Protein AF-A0A7Z0WCX4-F1 (afdb_monomer)

Radius of gyration: 18.06 Å; Cα contacts (8 Å, |Δi|>4): 258; chains: 1; bounding box: 46×40×46 Å

Organism: NCBI:txid485602

pLDDT: mean 86.37, std 13.06, range [33.94, 98.38]

Mean predicted aligned error: 6.65 Å

Structure (mmCIF, N/CA/C/O backbone):
data_AF-A0A7Z0WCX4-F1
#
_entry.id   AF-A0A7Z0WCX4-F1
#
loop_
_atom_site.group_PDB
_atom_site.id
_atom_site.type_symbol
_atom_site.label_atom_id
_atom_site.label_alt_id
_atom_site.label_comp_id
_atom_site.label_asym_id
_atom_site.label_entity_id
_atom_site.label_seq_id
_atom_site.pdbx_PDB_ins_code
_atom_site.Cartn_x
_atom_site.Cartn_y
_atom_site.Cartn_z
_atom_site.occupancy
_atom_site.B_iso_or_equiv
_atom_site.auth_seq_id
_atom_site.auth_comp_id
_atom_site.auth_asym_id
_atom_site.auth_atom_id
_atom_site.pdbx_PDB_model_num
ATOM 1 N N . MET A 1 1 ? 25.309 12.600 -22.452 1.00 33.94 1 MET A N 1
ATOM 2 C CA . MET A 1 1 ? 24.419 13.605 -21.832 1.00 33.94 1 MET A CA 1
ATOM 3 C C . MET A 1 1 ? 23.096 13.589 -22.586 1.00 33.94 1 MET A C 1
ATOM 5 O O . MET A 1 1 ? 22.984 14.248 -23.608 1.00 33.94 1 MET A O 1
ATOM 9 N N . LEU A 1 2 ? 22.127 12.779 -22.152 1.00 35.56 2 LEU A N 1
ATOM 10 C CA . LEU A 1 2 ? 20.759 12.843 -22.677 1.00 35.56 2 LEU A CA 1
ATOM 11 C C . LEU A 1 2 ? 19.997 13.867 -21.830 1.00 35.56 2 LEU A C 1
ATOM 13 O O . LEU A 1 2 ? 19.397 13.521 -20.819 1.00 35.56 2 LEU A O 1
ATOM 17 N N . SER A 1 3 ? 20.119 15.141 -22.200 1.00 43.34 3 SER A N 1
ATOM 18 C CA . SER A 1 3 ? 19.284 16.222 -21.675 1.00 43.34 3 SER A CA 1
ATOM 19 C C . SER A 1 3 ? 18.258 16.582 -22.743 1.00 43.34 3 SER A C 1
ATOM 21 O O . SER A 1 3 ? 18.499 17.424 -23.603 1.00 43.34 3 SER A O 1
ATOM 23 N N . SER A 1 4 ? 17.125 15.895 -22.711 1.00 44.53 4 SER A N 1
ATOM 24 C CA . SER A 1 4 ? 15.886 16.364 -23.321 1.00 44.53 4 SER A CA 1
ATOM 25 C C . SER A 1 4 ? 14.793 16.076 -22.306 1.00 44.53 4 SER A C 1
ATOM 27 O O . SER A 1 4 ? 14.533 14.914 -21.993 1.00 44.53 4 SER A O 1
ATOM 29 N N . SER A 1 5 ? 14.211 17.126 -21.730 1.00 48.69 5 SER A N 1
ATOM 30 C CA . SER A 1 5 ? 13.053 17.005 -20.849 1.00 48.69 5 SER A CA 1
ATOM 31 C C . SER A 1 5 ? 11.959 16.241 -21.588 1.00 48.69 5 SER A C 1
ATOM 33 O O . SER A 1 5 ? 11.504 16.685 -22.642 1.00 48.69 5 SER A O 1
ATOM 35 N N . LEU A 1 6 ? 11.582 15.078 -21.063 1.00 51.03 6 LEU A N 1
ATOM 36 C CA . LEU A 1 6 ? 10.541 14.250 -21.657 1.00 51.03 6 LEU A CA 1
ATOM 37 C C . LEU A 1 6 ? 9.178 14.953 -21.541 1.00 51.03 6 LEU A C 1
ATOM 39 O O . LEU A 1 6 ? 8.953 15.587 -20.509 1.00 51.03 6 LEU A O 1
ATOM 43 N N . PRO A 1 7 ? 8.281 14.841 -22.535 1.00 56.25 7 PRO A N 1
ATOM 44 C CA . PRO A 1 7 ? 6.889 15.274 -22.400 1.00 56.25 7 PRO A CA 1
ATOM 45 C C . PRO A 1 7 ? 6.222 14.702 -21.137 1.00 56.25 7 PRO A C 1
ATOM 47 O O . PRO A 1 7 ? 6.647 13.656 -20.629 1.00 56.25 7 PRO A O 1
ATOM 50 N N . ASP A 1 8 ? 5.176 15.363 -20.638 1.00 59.34 8 ASP A N 1
ATOM 51 C CA . ASP A 1 8 ? 4.336 14.784 -19.585 1.00 59.34 8 ASP A CA 1
ATOM 52 C C . ASP A 1 8 ? 3.775 13.438 -20.086 1.00 59.34 8 ASP A C 1
ATOM 54 O O . ASP A 1 8 ? 3.347 13.328 -21.234 1.00 59.34 8 ASP A O 1
ATOM 58 N N . ASP A 1 9 ? 3.883 12.401 -19.254 1.00 66.19 9 ASP A N 1
ATOM 59 C CA . ASP A 1 9 ? 3.521 11.007 -19.558 1.00 66.19 9 ASP A CA 1
ATOM 60 C C . ASP A 1 9 ? 4.352 10.329 -20.667 1.00 66.19 9 ASP A C 1
ATOM 62 O O . ASP A 1 9 ? 3.837 9.791 -21.647 1.00 66.19 9 ASP A O 1
ATOM 66 N N . THR A 1 10 ? 5.678 10.302 -20.487 1.00 68.56 10 THR A N 1
ATOM 67 C CA . THR A 1 10 ? 6.614 9.608 -21.391 1.00 68.56 10 THR A CA 1
ATOM 68 C C . THR A 1 10 ? 7.245 8.375 -20.750 1.00 68.56 10 THR A C 1
ATOM 70 O O . THR A 1 10 ? 7.627 8.377 -19.579 1.00 68.56 10 THR A O 1
ATOM 73 N N . TRP A 1 11 ? 7.451 7.348 -21.570 1.00 79.81 11 TRP A N 1
ATOM 74 C CA . TRP A 1 11 ? 8.249 6.160 -21.275 1.00 79.81 11 TRP A CA 1
ATOM 75 C C . TRP A 1 11 ? 9.471 6.045 -22.198 1.00 79.81 11 TRP A C 1
ATOM 77 O O . TRP A 1 11 ? 9.363 6.166 -23.418 1.00 79.81 11 TRP A O 1
ATOM 87 N N . ILE A 1 12 ? 10.645 5.783 -21.623 1.00 86.25 12 ILE A N 1
ATOM 88 C CA . ILE A 1 12 ? 11.841 5.344 -22.360 1.00 86.25 12 ILE A CA 1
ATOM 89 C C . ILE A 1 12 ? 12.103 3.904 -21.953 1.00 86.25 12 ILE A C 1
ATOM 91 O O . ILE A 1 12 ? 12.094 3.614 -20.763 1.00 86.25 12 ILE A O 1
ATOM 95 N N . TRP A 1 13 ? 12.391 3.014 -22.899 1.00 92.19 13 TRP A N 1
ATOM 96 C CA . TRP A 1 13 ? 12.773 1.641 -22.581 1.00 92.19 13 TRP A CA 1
ATOM 97 C C . TRP A 1 13 ? 13.879 1.131 -23.505 1.00 92.19 13 TRP A C 1
ATOM 99 O O . TRP A 1 13 ? 14.001 1.552 -24.654 1.00 92.19 13 TRP A O 1
ATOM 109 N N . GLN A 1 14 ? 14.692 0.225 -22.977 1.00 92.31 14 GLN A N 1
ATOM 110 C CA . GLN A 1 14 ? 15.755 -0.480 -23.676 1.00 92.31 14 GLN A CA 1
ATOM 111 C C . GLN A 1 14 ? 15.796 -1.913 -23.144 1.00 92.31 14 GLN A C 1
ATOM 113 O O . GLN A 1 14 ? 15.709 -2.121 -21.941 1.00 92.31 14 GLN A O 1
ATOM 118 N N . THR A 1 15 ? 15.942 -2.908 -24.016 1.00 89.06 15 THR A N 1
ATOM 119 C CA . THR A 1 15 ? 16.062 -4.322 -23.605 1.00 89.06 15 THR A CA 1
ATOM 120 C C . THR A 1 15 ? 17.487 -4.843 -23.669 1.00 89.06 15 THR A C 1
ATOM 122 O O . THR A 1 15 ? 17.830 -5.750 -22.924 1.00 89.06 15 THR A O 1
ATOM 125 N N . ARG A 1 16 ? 18.332 -4.287 -24.545 1.00 88.62 16 ARG A N 1
ATOM 126 C CA . ARG A 1 16 ? 19.753 -4.635 -24.672 1.00 88.62 16 ARG A CA 1
ATOM 127 C C . ARG A 1 16 ? 20.592 -3.408 -25.050 1.00 88.62 16 ARG A C 1
ATOM 129 O O . ARG A 1 16 ? 20.060 -2.510 -25.698 1.00 88.62 16 ARG A O 1
ATOM 136 N N . PRO A 1 17 ? 21.891 -3.379 -24.697 1.00 89.62 17 PRO A N 1
ATOM 137 C CA . PRO A 1 17 ? 22.581 -4.356 -23.845 1.00 89.62 17 PRO A CA 1
ATOM 138 C C . PRO A 1 17 ? 22.215 -4.222 -22.361 1.00 89.62 17 PRO A C 1
ATOM 140 O O . PRO A 1 17 ? 22.326 -5.199 -21.637 1.00 89.62 17 PRO A O 1
ATOM 143 N N . ASN A 1 18 ? 21.720 -3.055 -21.934 1.00 88.81 18 ASN A N 1
ATOM 144 C CA . ASN A 1 18 ? 21.335 -2.789 -20.548 1.00 88.81 18 ASN A CA 1
ATOM 145 C C . ASN A 1 18 ? 19.808 -2.663 -20.471 1.00 88.81 18 ASN A C 1
ATOM 147 O O . ASN A 1 18 ? 19.286 -1.637 -20.929 1.00 88.81 18 ASN A O 1
ATOM 151 N N . PRO A 1 19 ? 19.087 -3.677 -19.960 1.00 92.50 19 PRO A N 1
ATOM 152 C CA . PRO A 1 19 ? 17.650 -3.584 -19.778 1.00 92.50 19 PRO A CA 1
ATOM 153 C C . PRO A 1 19 ? 17.307 -2.421 -18.846 1.00 92.50 19 PRO A C 1
ATOM 155 O O . PRO A 1 19 ? 17.866 -2.299 -17.755 1.00 92.50 19 PRO A O 1
ATOM 158 N N . TYR A 1 20 ? 16.415 -1.546 -19.285 1.00 92.88 20 TYR A N 1
ATOM 159 C CA . TYR A 1 20 ? 16.114 -0.304 -18.595 1.00 92.88 20 TYR A CA 1
ATOM 160 C C . TYR A 1 20 ? 14.747 0.228 -19.006 1.00 92.88 20 TYR A C 1
ATOM 162 O O . TYR A 1 20 ? 14.377 0.159 -20.178 1.00 92.88 20 TYR A O 1
ATOM 170 N N . VAL A 1 21 ? 14.022 0.816 -18.060 1.00 92.81 21 VAL A N 1
ATOM 171 C CA . VAL A 1 21 ? 12.818 1.594 -18.343 1.00 92.81 21 VAL A CA 1
ATOM 172 C C . VAL A 1 21 ? 12.760 2.816 -17.436 1.00 92.81 21 VAL A C 1
ATOM 174 O O . VAL A 1 21 ? 13.035 2.732 -16.244 1.00 92.81 21 VAL A O 1
ATOM 177 N N . ALA A 1 22 ? 12.394 3.961 -17.999 1.00 92.44 22 ALA A N 1
ATOM 178 C CA . ALA A 1 22 ? 12.034 5.152 -17.250 1.00 92.44 22 ALA A CA 1
ATOM 179 C C . ALA A 1 22 ? 10.591 5.522 -17.571 1.00 92.44 22 ALA A C 1
ATOM 181 O O . ALA A 1 22 ? 10.207 5.537 -18.741 1.00 92.44 22 ALA A O 1
ATOM 182 N N . VAL A 1 23 ? 9.814 5.824 -16.537 1.00 90.19 23 VAL A N 1
ATOM 183 C CA . VAL A 1 23 ? 8.436 6.298 -16.652 1.00 90.19 23 VAL A CA 1
ATOM 184 C C . VAL A 1 23 ? 8.317 7.642 -15.959 1.00 90.19 23 VAL A C 1
ATOM 186 O O . VAL A 1 23 ? 8.729 7.805 -14.808 1.00 90.19 23 VAL A O 1
ATOM 189 N N . ARG A 1 24 ? 7.733 8.605 -16.665 1.00 90.19 24 ARG A N 1
ATOM 190 C CA . ARG A 1 24 ? 7.412 9.917 -16.124 1.00 90.19 24 ARG A CA 1
ATOM 191 C C . ARG A 1 24 ? 5.904 10.080 -16.053 1.00 90.19 24 ARG A C 1
ATOM 193 O O . ARG A 1 24 ? 5.223 9.776 -17.022 1.00 90.19 24 ARG A O 1
ATOM 200 N N . ARG A 1 25 ? 5.418 10.612 -14.937 1.00 86.62 25 ARG A N 1
ATOM 201 C CA . ARG A 1 25 ? 4.064 11.143 -14.791 1.00 86.62 25 ARG A CA 1
ATOM 202 C C . ARG A 1 25 ? 4.145 12.460 -14.045 1.00 86.62 25 ARG A C 1
ATOM 204 O O . ARG A 1 25 ? 4.580 12.474 -12.896 1.00 86.62 25 ARG A O 1
ATOM 211 N N . GLU A 1 26 ? 3.733 13.549 -14.684 1.00 86.38 26 GLU A N 1
ATOM 212 C CA . GLU A 1 26 ? 3.858 14.901 -14.123 1.00 86.38 26 GLU A CA 1
ATOM 213 C C . GLU A 1 26 ? 5.297 15.159 -13.594 1.00 86.38 26 GLU A C 1
ATOM 215 O O . GLU A 1 26 ? 6.275 15.091 -14.350 1.00 86.38 26 GLU A O 1
ATOM 220 N N . GLY A 1 27 ? 5.443 15.429 -12.289 1.00 85.81 27 GLY A N 1
ATOM 221 C CA . GLY A 1 27 ? 6.726 15.612 -11.599 1.00 85.81 27 GLY A CA 1
ATOM 222 C C . GLY A 1 27 ? 7.387 14.326 -11.081 1.00 85.81 27 GLY A C 1
ATOM 223 O O . GLY A 1 27 ? 8.485 14.391 -10.533 1.00 85.81 27 GLY A O 1
ATOM 224 N N . ILE A 1 28 ? 6.749 13.165 -11.232 1.00 89.50 28 ILE A N 1
ATOM 225 C CA . ILE A 1 28 ? 7.276 11.865 -10.804 1.00 89.50 28 ILE A CA 1
ATOM 226 C C . ILE A 1 28 ? 8.067 11.257 -11.958 1.00 89.50 28 ILE A C 1
ATOM 228 O O . ILE A 1 28 ? 7.541 11.099 -13.059 1.00 89.50 28 ILE A O 1
ATOM 232 N N . ASN A 1 29 ? 9.315 10.872 -11.700 1.00 92.12 29 ASN A N 1
ATOM 233 C CA . ASN A 1 29 ? 10.152 10.182 -12.674 1.00 92.12 29 ASN A CA 1
ATOM 234 C C . ASN A 1 29 ? 10.816 8.965 -12.022 1.00 92.12 29 ASN A C 1
ATOM 236 O O . ASN A 1 29 ? 11.648 9.115 -11.127 1.00 92.12 29 ASN A O 1
ATOM 240 N N . LEU A 1 30 ? 10.412 7.766 -12.442 1.00 92.56 30 LEU A N 1
ATOM 241 C CA . LEU A 1 30 ? 10.905 6.500 -11.906 1.00 92.56 30 LEU A CA 1
ATOM 242 C C . LEU A 1 30 ? 11.738 5.781 -12.956 1.00 92.56 30 LEU A C 1
ATOM 244 O O . LEU A 1 30 ? 11.322 5.633 -14.102 1.00 92.56 30 LEU A O 1
ATOM 248 N N . HIS A 1 31 ? 12.914 5.330 -12.539 1.00 93.44 31 HIS A N 1
ATOM 249 C CA . HIS A 1 31 ? 13.909 4.697 -13.386 1.00 93.44 31 HIS A CA 1
ATOM 250 C C . HIS A 1 31 ? 14.191 3.298 -12.844 1.00 93.44 31 HIS A C 1
ATOM 252 O O . HIS A 1 31 ? 14.500 3.136 -11.664 1.00 93.44 31 HIS A O 1
ATOM 258 N N . PHE A 1 32 ? 14.113 2.301 -13.713 1.00 92.50 32 PHE A N 1
ATOM 259 C CA . PHE A 1 32 ? 14.293 0.896 -13.384 1.00 92.50 32 PHE A CA 1
ATOM 260 C C . PHE A 1 32 ? 15.335 0.290 -14.315 1.00 92.50 32 PHE A C 1
ATOM 262 O O . PHE A 1 32 ? 15.396 0.620 -15.500 1.00 92.50 32 PHE A O 1
ATOM 269 N N . PHE A 1 33 ? 16.134 -0.625 -13.786 1.00 92.44 33 PHE A N 1
ATOM 270 C CA . PHE A 1 33 ? 17.037 -1.464 -14.562 1.00 92.44 33 PHE A CA 1
ATOM 271 C C . PHE A 1 33 ? 16.558 -2.915 -14.473 1.00 92.44 33 PHE A C 1
ATOM 273 O O . PHE A 1 33 ? 15.902 -3.292 -13.502 1.00 92.44 33 PHE A O 1
ATOM 280 N N . GLY A 1 34 ? 16.856 -3.722 -15.488 1.00 90.50 34 GLY A N 1
ATOM 281 C CA . GLY A 1 34 ? 16.626 -5.163 -15.423 1.00 90.50 34 GLY A CA 1
ATOM 282 C C . GLY A 1 34 ? 17.859 -5.894 -14.909 1.00 90.50 34 GLY A C 1
ATOM 283 O O . GLY A 1 34 ? 18.993 -5.495 -15.177 1.00 90.50 34 GLY A O 1
ATOM 284 N N . MET A 1 35 ? 17.609 -6.970 -14.175 1.00 91.12 35 MET A N 1
ATOM 285 C CA . MET A 1 35 ? 18.611 -7.889 -13.654 1.00 91.12 35 MET A CA 1
ATOM 286 C C . MET A 1 35 ? 18.176 -9.303 -14.034 1.00 91.12 35 MET A C 1
ATOM 288 O O . MET A 1 35 ? 17.045 -9.693 -13.738 1.00 91.12 35 MET A O 1
ATOM 292 N N . ASP A 1 36 ? 19.054 -10.035 -14.715 1.00 89.44 36 ASP A N 1
ATOM 293 C CA . ASP A 1 36 ? 18.798 -11.429 -15.073 1.00 89.44 36 ASP A CA 1
ATOM 294 C C . ASP A 1 36 ? 18.679 -12.283 -13.800 1.00 89.44 36 ASP A C 1
ATOM 296 O O . ASP A 1 36 ? 19.342 -12.014 -12.798 1.00 89.44 36 ASP A O 1
ATOM 300 N N . ASP A 1 37 ? 17.798 -13.285 -13.838 1.00 91.31 37 ASP A N 1
ATOM 301 C CA . ASP A 1 37 ? 17.535 -14.234 -12.744 1.00 91.31 37 ASP A CA 1
ATOM 302 C C . ASP A 1 37 ? 17.121 -13.603 -11.396 1.00 91.31 37 ASP A C 1
ATOM 304 O O . ASP A 1 37 ? 17.179 -14.244 -10.345 1.00 91.31 37 ASP A O 1
ATOM 308 N N . TYR A 1 38 ? 16.664 -12.349 -11.408 1.00 92.88 38 TYR A N 1
ATOM 309 C CA . TYR A 1 38 ? 16.161 -11.673 -10.218 1.00 92.88 38 TYR A CA 1
ATOM 310 C C . TYR A 1 38 ? 14.802 -12.235 -9.782 1.00 92.88 38 TYR A C 1
ATOM 312 O O . TYR A 1 38 ? 13.863 -12.261 -10.577 1.00 92.88 38 TYR A O 1
ATOM 320 N N . ASP A 1 39 ? 14.679 -12.628 -8.509 1.00 94.19 39 ASP A N 1
ATOM 321 C CA . ASP A 1 39 ? 13.402 -13.012 -7.896 1.00 94.19 39 ASP A CA 1
ATOM 322 C C . ASP A 1 39 ? 12.713 -11.785 -7.268 1.00 94.19 39 ASP A C 1
ATOM 324 O O . ASP A 1 39 ? 13.157 -11.306 -6.216 1.00 94.19 39 ASP A O 1
ATOM 328 N N . PRO A 1 40 ? 11.589 -11.298 -7.834 1.00 94.69 40 PRO A N 1
ATOM 329 C CA . PRO A 1 40 ? 10.827 -10.188 -7.265 1.00 94.69 40 PRO A CA 1
ATOM 330 C C . PRO A 1 40 ? 10.377 -10.424 -5.818 1.00 94.69 40 PRO A C 1
AT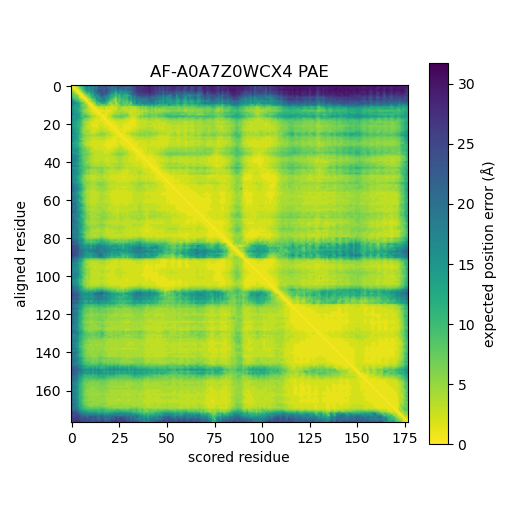OM 332 O O . PRO A 1 40 ? 10.196 -9.469 -5.063 1.00 94.69 40 PRO A O 1
ATOM 335 N N . ALA A 1 41 ? 10.192 -11.682 -5.402 1.00 91.69 41 ALA A N 1
ATOM 336 C CA . ALA A 1 41 ? 9.773 -12.002 -4.040 1.00 91.69 41 ALA A CA 1
ATOM 337 C C . ALA A 1 41 ? 10.866 -11.732 -2.993 1.00 91.69 41 ALA A C 1
ATOM 339 O O . ALA A 1 41 ? 10.548 -11.612 -1.812 1.00 91.69 41 ALA A O 1
ATOM 340 N N . GLN A 1 42 ? 12.127 -11.612 -3.417 1.00 92.88 42 GLN A N 1
ATOM 341 C CA . GLN A 1 42 ? 13.274 -11.279 -2.568 1.00 92.88 42 GLN A CA 1
ATOM 342 C C . GLN A 1 42 ? 13.671 -9.797 -2.673 1.00 92.88 42 GLN A C 1
ATOM 344 O O . GLN A 1 42 ? 14.755 -9.405 -2.235 1.00 92.88 42 GLN A O 1
ATOM 349 N N . SER A 1 43 ? 12.815 -8.953 -3.260 1.00 92.38 43 SER A N 1
ATOM 350 C CA . SER A 1 43 ? 13.110 -7.530 -3.402 1.00 92.38 43 SER A CA 1
ATOM 351 C C . SER A 1 43 ? 13.240 -6.823 -2.053 1.00 92.38 43 SER A C 1
ATOM 353 O O . SER A 1 43 ? 12.359 -6.893 -1.199 1.00 92.38 43 SER A O 1
ATOM 355 N N . TYR A 1 44 ? 14.344 -6.093 -1.886 1.00 88.94 44 TYR A N 1
ATOM 356 C CA . TYR A 1 44 ? 14.610 -5.195 -0.756 1.00 88.94 44 TYR A CA 1
ATOM 357 C C . TYR A 1 44 ? 14.481 -3.711 -1.145 1.00 88.94 44 TYR A C 1
ATOM 359 O O . TYR A 1 44 ? 14.737 -2.817 -0.336 1.00 88.94 44 TYR A O 1
ATOM 367 N N . SER A 1 45 ? 14.124 -3.434 -2.399 1.00 92.69 45 SER A N 1
ATOM 368 C CA . SER A 1 45 ? 14.106 -2.090 -2.967 1.00 92.69 45 SER A CA 1
ATOM 369 C C . SER A 1 45 ? 12.849 -1.328 -2.557 1.00 92.69 45 SER A C 1
ATOM 371 O O . SER A 1 45 ? 11.727 -1.837 -2.627 1.00 92.69 45 SER A O 1
ATOM 373 N N . THR A 1 46 ? 13.018 -0.060 -2.182 1.00 92.75 46 THR A N 1
ATOM 374 C CA . THR A 1 46 ? 11.903 0.835 -1.859 1.00 92.75 46 THR A CA 1
ATOM 375 C C . THR A 1 46 ? 12.122 2.235 -2.425 1.00 92.75 46 THR A C 1
ATOM 377 O O . THR A 1 46 ? 13.252 2.692 -2.582 1.00 92.75 46 THR A O 1
ATOM 380 N N . CYS A 1 47 ? 11.024 2.915 -2.736 1.00 93.56 47 CYS A N 1
ATOM 381 C CA . CYS A 1 47 ? 10.979 4.294 -3.202 1.00 93.56 47 CYS A CA 1
ATOM 382 C C . CYS A 1 47 ? 9.895 5.028 -2.411 1.00 93.56 47 CYS A C 1
ATOM 384 O O . CYS A 1 47 ? 8.839 4.457 -2.146 1.00 93.56 47 CYS A O 1
ATOM 386 N N . VAL A 1 48 ? 10.135 6.286 -2.043 1.00 93.12 48 VAL A N 1
ATOM 387 C CA . VAL A 1 48 ? 9.119 7.144 -1.423 1.00 93.12 48 VAL A CA 1
ATOM 388 C C . VAL A 1 48 ? 8.773 8.262 -2.392 1.00 93.12 48 VAL A C 1
ATOM 390 O O . VAL A 1 48 ? 9.655 8.972 -2.870 1.00 93.12 48 VAL A O 1
ATOM 393 N N . ILE A 1 49 ? 7.480 8.428 -2.649 1.00 93.81 49 ILE A N 1
ATOM 394 C CA . ILE A 1 49 ? 6.930 9.503 -3.465 1.00 93.81 49 ILE A CA 1
ATOM 395 C C . ILE A 1 49 ? 6.040 10.351 -2.566 1.00 93.81 49 ILE A C 1
ATOM 397 O O . ILE A 1 49 ? 5.080 9.859 -1.972 1.00 93.81 49 ILE A O 1
ATOM 401 N N . VAL A 1 50 ? 6.364 11.638 -2.473 1.00 92.00 50 VAL A N 1
ATOM 402 C CA . VAL A 1 50 ? 5.578 12.606 -1.711 1.00 92.00 50 VAL A CA 1
ATOM 403 C C . VAL A 1 50 ? 4.720 13.407 -2.680 1.00 92.00 50 VAL A C 1
ATOM 405 O O . VAL A 1 50 ? 5.248 14.071 -3.569 1.00 92.00 50 VAL A O 1
ATOM 408 N N . VAL A 1 51 ? 3.402 13.347 -2.507 1.00 90.69 51 VAL A N 1
ATOM 409 C CA . VAL A 1 51 ? 2.427 14.045 -3.353 1.00 90.69 51 VAL A CA 1
ATOM 410 C C . VAL A 1 51 ? 1.510 14.939 -2.530 1.00 90.69 51 VAL A C 1
ATOM 412 O O . VAL A 1 51 ? 1.377 14.787 -1.314 1.00 90.69 51 VAL A O 1
ATOM 415 N N . VAL A 1 52 ? 0.868 15.892 -3.204 1.00 88.44 52 VAL A N 1
ATOM 416 C CA . VAL A 1 52 ? -0.145 16.756 -2.583 1.00 88.44 52 VAL A CA 1
ATOM 417 C C . VAL A 1 52 ? -1.463 15.999 -2.401 1.00 88.44 52 VAL A C 1
ATOM 419 O O . VAL A 1 52 ? -2.070 16.088 -1.336 1.00 88.44 52 VAL A O 1
ATOM 422 N N . ASP A 1 53 ? -1.872 15.226 -3.411 1.00 87.75 53 ASP A N 1
ATOM 423 C CA . ASP A 1 53 ? -3.122 14.464 -3.420 1.00 87.75 53 ASP A CA 1
ATOM 424 C C . ASP A 1 53 ? -2.859 12.962 -3.597 1.00 87.75 53 ASP A C 1
ATOM 426 O O . ASP A 1 53 ? -2.666 12.450 -4.702 1.00 87.75 53 ASP A O 1
ATOM 430 N N . THR A 1 54 ? -2.838 12.245 -2.474 1.00 89.88 54 THR A N 1
ATOM 431 C CA . THR A 1 54 ? -2.693 10.785 -2.454 1.00 89.88 54 THR A CA 1
ATOM 432 C C . THR A 1 54 ? -3.937 10.081 -3.000 1.00 89.88 54 THR A C 1
ATOM 434 O O . THR A 1 54 ? -3.804 9.033 -3.629 1.00 89.88 54 THR A O 1
ATOM 437 N N . GLY A 1 55 ? -5.131 10.652 -2.803 1.00 88.88 55 GLY A N 1
ATOM 438 C CA . GLY A 1 55 ? -6.396 10.072 -3.255 1.00 88.88 55 GLY A CA 1
ATOM 439 C C . GLY A 1 55 ? -6.525 10.113 -4.774 1.00 88.88 55 GLY A C 1
ATOM 440 O O . GLY A 1 55 ? -6.770 9.083 -5.400 1.00 88.88 55 GLY A O 1
ATOM 441 N N . GLY A 1 56 ? -6.266 11.273 -5.382 1.00 90.50 56 GLY A N 1
ATOM 442 C CA . GLY A 1 56 ? -6.272 11.428 -6.837 1.00 90.50 56 GLY A CA 1
ATOM 443 C C . GLY A 1 56 ? -5.263 10.514 -7.538 1.00 90.50 56 GLY A C 1
ATOM 444 O O . GLY A 1 56 ? -5.590 9.883 -8.548 1.00 90.50 56 GLY A O 1
ATOM 445 N N . LEU A 1 57 ? -4.052 10.366 -6.981 1.00 92.00 57 LEU A N 1
ATOM 446 C CA . LEU A 1 57 ? -3.057 9.448 -7.543 1.00 92.00 57 LEU A CA 1
ATOM 447 C C . LEU A 1 57 ? -3.481 7.977 -7.402 1.00 92.00 57 LEU A C 1
ATOM 449 O O . LEU A 1 57 ? -3.324 7.213 -8.358 1.00 92.00 57 LEU A O 1
ATOM 453 N N . PHE A 1 58 ? -4.052 7.589 -6.255 1.00 92.75 58 PHE A N 1
ATOM 454 C CA . PHE A 1 58 ? -4.586 6.240 -6.054 1.00 92.75 58 PHE A CA 1
ATOM 455 C C . PHE A 1 58 ? -5.677 5.908 -7.071 1.00 92.75 58 PHE A C 1
ATOM 457 O O . PHE A 1 58 ? -5.590 4.876 -7.735 1.00 92.75 58 PHE A O 1
ATOM 464 N N . GLU A 1 59 ? -6.676 6.778 -7.236 1.00 92.94 59 GLU A N 1
ATOM 465 C CA . GLU A 1 59 ? -7.786 6.517 -8.156 1.00 92.94 59 GLU A CA 1
ATOM 466 C C . GLU A 1 59 ? -7.313 6.409 -9.604 1.00 92.94 59 GLU A C 1
ATOM 468 O O . GLU A 1 59 ? -7.753 5.523 -10.340 1.00 92.94 59 GLU A O 1
ATOM 473 N N . ALA A 1 60 ? -6.341 7.231 -10.006 1.00 93.12 60 ALA A N 1
ATOM 474 C CA . ALA A 1 60 ? -5.743 7.120 -11.329 1.00 93.12 60 ALA A CA 1
ATOM 475 C C . ALA A 1 60 ? -5.018 5.776 -11.532 1.00 93.12 60 ALA A C 1
ATOM 477 O O . ALA A 1 60 ? -5.147 5.153 -12.588 1.00 93.12 60 ALA A O 1
ATOM 478 N N . PHE A 1 61 ? -4.278 5.296 -10.527 1.00 93.19 61 PHE A N 1
ATOM 479 C CA . PHE A 1 61 ? -3.626 3.983 -10.588 1.00 93.19 61 PHE A CA 1
ATOM 480 C C . PHE A 1 61 ? -4.653 2.848 -10.588 1.00 93.19 61 PHE A C 1
ATOM 482 O O . PHE A 1 61 ? -4.538 1.910 -11.377 1.00 93.19 61 PHE A O 1
ATOM 489 N N . ALA A 1 62 ? -5.689 2.943 -9.756 1.00 94.06 62 ALA A N 1
ATOM 490 C CA . ALA A 1 62 ? -6.746 1.948 -9.667 1.00 94.06 62 ALA A CA 1
ATOM 491 C C . ALA A 1 62 ? -7.535 1.855 -10.981 1.00 94.06 62 ALA A C 1
ATOM 493 O O . ALA A 1 62 ? -7.827 0.752 -11.442 1.00 94.06 62 ALA A O 1
ATOM 494 N N . ALA A 1 63 ? -7.838 2.988 -11.622 1.00 95.19 63 ALA A N 1
ATOM 495 C CA . ALA A 1 63 ? -8.462 3.032 -12.942 1.00 95.19 63 ALA A CA 1
ATOM 496 C C . ALA A 1 63 ? -7.587 2.357 -14.012 1.00 95.19 63 ALA A C 1
ATOM 498 O O . ALA A 1 63 ? -8.090 1.525 -14.767 1.00 95.19 63 ALA A O 1
ATOM 499 N N . GLY A 1 64 ? -6.279 2.638 -14.028 1.00 92.50 64 GLY A N 1
ATOM 500 C CA . GLY A 1 64 ? -5.331 1.985 -14.937 1.00 92.50 64 GLY A CA 1
ATOM 501 C C . GLY A 1 64 ? -5.207 0.475 -14.702 1.00 92.50 64 GLY A C 1
ATOM 502 O O . GLY A 1 64 ? -5.205 -0.313 -15.647 1.00 92.50 64 GLY A O 1
ATOM 503 N N . MET A 1 65 ? -5.174 0.031 -13.442 1.00 94.31 65 MET A N 1
ATOM 504 C CA . MET A 1 65 ? -5.186 -1.401 -13.126 1.00 94.31 65 MET A CA 1
ATOM 505 C C . MET A 1 65 ? -6.482 -2.062 -13.590 1.00 94.31 65 MET A C 1
ATOM 507 O O . MET A 1 65 ? -6.434 -3.118 -14.213 1.00 94.31 65 MET A O 1
ATOM 511 N N . ARG A 1 66 ? -7.640 -1.437 -13.351 1.00 95.44 66 ARG A N 1
ATOM 512 C CA . ARG A 1 66 ? -8.930 -1.972 -13.805 1.00 95.44 66 ARG A CA 1
ATOM 513 C C . ARG A 1 66 ? -9.024 -2.029 -15.329 1.00 95.44 66 ARG A C 1
ATOM 515 O O . ARG A 1 66 ? -9.530 -3.022 -15.839 1.00 95.44 66 ARG A O 1
ATOM 522 N N . SER A 1 67 ? -8.512 -1.037 -16.057 1.00 95.69 67 SER A N 1
ATOM 523 C CA . SER A 1 67 ? -8.563 -1.045 -17.525 1.00 95.69 67 SER A CA 1
ATOM 524 C C . SER A 1 67 ? -7.673 -2.126 -18.146 1.00 95.69 67 SER A C 1
ATOM 526 O O . SER A 1 67 ? -8.067 -2.742 -19.131 1.00 95.69 67 SER A O 1
ATOM 528 N N . VAL A 1 68 ? -6.504 -2.402 -17.555 1.00 92.94 68 VAL A N 1
ATOM 529 C CA . VAL A 1 68 ? -5.532 -3.371 -18.098 1.00 92.94 68 VAL A CA 1
ATOM 530 C C . VAL A 1 68 ? -5.723 -4.785 -17.539 1.00 92.94 68 VAL A C 1
ATOM 532 O O . VAL A 1 68 ? -5.472 -5.771 -18.229 1.00 92.94 68 VAL A O 1
ATOM 535 N N . ARG A 1 69 ? -6.132 -4.915 -16.274 1.00 91.81 69 ARG A N 1
ATOM 536 C CA . ARG A 1 69 ? -6.214 -6.192 -15.538 1.00 91.81 69 ARG A CA 1
ATOM 537 C C . ARG A 1 69 ? -7.640 -6.592 -15.165 1.00 91.81 69 ARG A C 1
ATOM 539 O O . ARG A 1 69 ? -7.824 -7.652 -14.574 1.00 91.81 69 ARG A O 1
ATOM 546 N N . GLY A 1 70 ? -8.635 -5.752 -15.446 1.00 95.50 70 GLY A N 1
ATOM 547 C CA . GLY A 1 70 ? -10.038 -5.982 -15.086 1.00 95.50 70 GLY A CA 1
ATOM 548 C C . GLY A 1 70 ? -10.350 -5.819 -13.595 1.00 95.50 70 GLY A C 1
ATOM 549 O O . GLY A 1 70 ? -11.509 -5.914 -13.201 1.00 95.50 70 GLY A O 1
ATOM 550 N N . LYS A 1 71 ? -9.343 -5.580 -12.745 1.00 93.88 71 LYS A N 1
ATOM 551 C CA . LYS A 1 71 ? -9.494 -5.463 -11.290 1.00 93.88 71 LYS A CA 1
ATOM 552 C C . LYS A 1 71 ? -8.367 -4.656 -10.655 1.00 93.88 71 LYS A C 1
ATOM 554 O O . LYS A 1 71 ? -7.318 -4.445 -11.261 1.00 93.88 71 LYS A O 1
ATOM 559 N N . LEU A 1 72 ? -8.582 -4.253 -9.406 1.00 92.94 72 LEU A N 1
ATOM 560 C CA . LEU A 1 72 ? -7.508 -3.790 -8.536 1.00 92.94 72 LEU A CA 1
ATOM 561 C C . LEU A 1 72 ? -6.703 -5.006 -8.052 1.00 92.94 72 LEU A C 1
ATOM 563 O O . LEU A 1 72 ? -7.286 -5.967 -7.553 1.00 92.94 72 LEU A O 1
ATOM 567 N N . LEU A 1 73 ? -5.381 -4.979 -8.214 1.00 94.06 73 LEU A N 1
ATOM 568 C CA . LEU A 1 73 ? -4.503 -6.040 -7.722 1.00 94.06 73 LEU A CA 1
ATOM 569 C C . LEU A 1 73 ? -4.182 -5.771 -6.256 1.00 94.06 73 LEU A C 1
ATOM 571 O O . LEU A 1 73 ? -3.446 -4.834 -5.974 1.00 94.06 73 LEU A O 1
ATOM 575 N N . ILE A 1 74 ? -4.730 -6.558 -5.332 1.00 92.44 74 ILE A N 1
ATOM 576 C CA . ILE A 1 74 ? -4.515 -6.338 -3.892 1.00 92.44 74 ILE A CA 1
ATOM 577 C C . ILE A 1 74 ? -3.597 -7.375 -3.240 1.00 92.44 74 ILE A C 1
ATOM 579 O O . ILE A 1 74 ? -3.108 -7.130 -2.145 1.00 92.44 74 ILE A O 1
ATOM 583 N N . SER A 1 75 ? -3.298 -8.484 -3.919 1.00 91.75 75 SER A N 1
ATOM 584 C CA . SER A 1 75 ? -2.429 -9.569 -3.445 1.00 91.75 75 SER A CA 1
ATOM 585 C C . SER A 1 75 ? -1.378 -9.952 -4.495 1.00 91.75 75 SER A C 1
ATOM 587 O O . SER A 1 75 ? -1.517 -9.629 -5.676 1.00 91.75 75 SER A O 1
ATOM 589 N N . GLY A 1 76 ? -0.308 -10.623 -4.058 1.00 90.81 76 GLY A N 1
ATOM 590 C CA . GLY A 1 76 ? 0.791 -11.053 -4.928 1.00 90.81 76 GLY A CA 1
ATOM 591 C C . GLY A 1 76 ? 1.746 -9.930 -5.354 1.00 90.81 76 GLY A C 1
ATOM 592 O O . GLY A 1 76 ? 1.841 -8.883 -4.709 1.00 90.81 76 GLY A O 1
ATOM 593 N N . ILE A 1 77 ? 2.500 -10.183 -6.424 1.00 93.00 77 ILE A N 1
ATOM 594 C CA . ILE A 1 77 ? 3.396 -9.222 -7.079 1.00 93.00 77 ILE A CA 1
ATOM 595 C C . ILE A 1 77 ? 2.990 -9.174 -8.559 1.00 93.00 77 ILE A C 1
ATOM 597 O O . ILE A 1 77 ? 3.048 -10.216 -9.217 1.00 93.00 77 ILE A O 1
ATOM 601 N N . PRO A 1 78 ? 2.576 -8.016 -9.107 1.00 94.12 78 PRO A N 1
ATOM 602 C CA . PRO A 1 78 ? 2.393 -6.714 -8.450 1.00 94.12 78 PRO A CA 1
ATOM 603 C C . PRO A 1 78 ? 1.089 -6.607 -7.634 1.00 94.12 78 PRO A C 1
ATOM 605 O O . PRO A 1 78 ? 0.121 -7.314 -7.912 1.00 94.12 78 PRO A O 1
ATOM 608 N N . ARG A 1 79 ? 1.032 -5.660 -6.686 1.00 94.69 79 ARG A N 1
ATOM 609 C CA . ARG A 1 79 ? -0.182 -5.297 -5.921 1.00 94.69 79 ARG A CA 1
ATOM 610 C C . ARG A 1 79 ? -0.199 -3.825 -5.502 1.00 94.69 79 ARG A C 1
ATOM 612 O O . ARG A 1 79 ? 0.826 -3.155 -5.543 1.00 94.69 79 ARG A O 1
ATOM 619 N N . MET A 1 80 ? -1.346 -3.328 -5.056 1.00 94.38 80 MET A N 1
ATOM 620 C CA . MET A 1 80 ? -1.534 -1.986 -4.510 1.00 94.38 80 MET A CA 1
ATOM 621 C C . MET A 1 80 ? -2.411 -2.043 -3.259 1.00 94.38 80 MET A C 1
ATOM 623 O O . MET A 1 80 ? -3.496 -2.625 -3.286 1.00 94.38 80 MET A O 1
ATOM 627 N N . THR A 1 81 ? -1.944 -1.437 -2.166 1.00 89.56 81 THR A N 1
ATOM 628 C CA . THR A 1 81 ? -2.731 -1.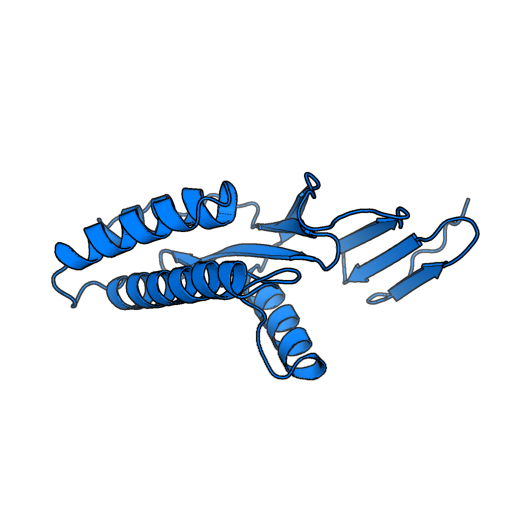321 -0.932 1.00 89.56 81 THR A CA 1
ATOM 629 C C . THR A 1 81 ? -3.821 -0.273 -1.113 1.00 89.56 81 THR A C 1
ATOM 631 O O . THR A 1 81 ? -3.643 0.707 -1.844 1.00 89.56 81 THR A O 1
ATOM 634 N N . ARG A 1 82 ? -4.968 -0.459 -0.453 1.00 84.19 82 ARG A N 1
ATOM 635 C CA . ARG A 1 82 ? -5.989 0.592 -0.435 1.00 84.19 82 ARG A CA 1
ATOM 636 C C . ARG A 1 82 ? -5.533 1.742 0.471 1.00 84.19 82 ARG A C 1
ATOM 638 O O . ARG A 1 82 ? -4.949 1.474 1.525 1.00 84.19 82 ARG A O 1
ATOM 645 N N . PRO A 1 83 ? -5.802 3.008 0.115 1.00 80.56 83 PRO A N 1
ATOM 646 C CA . PRO A 1 83 ? -5.463 4.125 0.968 1.00 80.56 83 PRO A CA 1
ATOM 647 C C . PRO A 1 83 ? -6.330 4.066 2.218 1.00 80.56 83 PRO A C 1
ATOM 649 O O . PRO A 1 83 ? -7.525 3.767 2.145 1.00 80.56 83 PRO A O 1
ATOM 652 N N . ARG A 1 84 ? -5.743 4.349 3.378 1.00 76.69 84 ARG A N 1
ATOM 653 C CA . ARG A 1 84 ? -6.491 4.327 4.638 1.00 76.69 84 ARG A CA 1
ATOM 654 C C . ARG A 1 84 ? -7.091 5.701 4.893 1.00 76.69 84 ARG A C 1
ATOM 656 O O . ARG A 1 84 ? -6.396 6.711 4.787 1.00 76.69 84 ARG A O 1
ATOM 663 N N . LEU A 1 85 ? -8.387 5.735 5.196 1.00 65.00 85 LEU A N 1
ATOM 664 C CA . LEU A 1 85 ? -9.076 6.955 5.597 1.00 65.00 85 LEU A CA 1
ATOM 665 C C . LEU A 1 85 ? -8.825 7.206 7.087 1.00 65.00 85 LEU A C 1
ATOM 667 O O . LEU A 1 85 ? -8.970 6.307 7.912 1.00 65.00 85 LEU A O 1
ATOM 671 N N . ARG A 1 86 ? -8.460 8.436 7.430 1.00 65.69 86 ARG A N 1
ATOM 672 C CA . ARG A 1 86 ? -8.197 8.893 8.794 1.00 65.69 86 ARG A CA 1
ATOM 673 C C . ARG A 1 86 ? -8.744 10.309 8.941 1.00 65.69 86 ARG A C 1
ATOM 675 O O . ARG A 1 86 ? -8.239 11.220 8.286 1.00 65.69 86 ARG A O 1
ATOM 682 N N . ASN A 1 87 ? -9.754 10.503 9.794 1.00 59.19 87 ASN A N 1
ATOM 683 C CA . ASN A 1 87 ? -10.423 11.801 9.994 1.00 59.19 87 ASN A CA 1
ATOM 684 C C . ASN A 1 87 ? -10.759 12.494 8.650 1.00 59.19 87 ASN A C 1
ATOM 686 O O . ASN A 1 87 ? -10.314 13.617 8.400 1.00 59.19 87 ASN A O 1
ATOM 690 N N . ASP A 1 88 ? -11.442 11.771 7.755 1.00 58.41 88 ASP A N 1
ATOM 691 C CA . ASP A 1 88 ? -11.831 12.208 6.401 1.00 58.41 88 ASP A CA 1
ATOM 692 C C . ASP A 1 88 ? -10.674 12.492 5.421 1.00 58.41 88 ASP A C 1
ATOM 694 O O . ASP A 1 88 ? -10.842 13.201 4.428 1.00 58.41 88 ASP A O 1
ATOM 698 N N . ARG A 1 89 ? -9.470 11.957 5.674 1.00 58.97 89 ARG A N 1
ATOM 699 C CA . ARG A 1 89 ? -8.295 12.140 4.801 1.00 58.97 89 ARG A CA 1
ATOM 700 C C . ARG A 1 89 ? -7.552 10.837 4.541 1.00 58.97 89 ARG A C 1
ATOM 702 O O . ARG A 1 89 ? -7.366 10.041 5.452 1.00 58.97 89 ARG A O 1
ATOM 709 N N . TYR A 1 90 ? -7.063 10.651 3.318 1.00 65.56 90 TYR A N 1
ATOM 710 C CA . TYR A 1 90 ? -6.203 9.518 2.988 1.00 65.56 90 TYR A CA 1
ATOM 711 C C . TYR A 1 90 ? -4.778 9.721 3.508 1.00 65.56 90 TYR A C 1
ATOM 713 O O . TYR A 1 90 ? -4.156 10.758 3.264 1.00 65.56 90 TYR A O 1
ATOM 721 N N . THR A 1 91 ? -4.257 8.722 4.213 1.00 74.75 91 THR A N 1
ATOM 722 C CA . THR A 1 91 ? -2.920 8.750 4.828 1.00 74.75 91 THR A CA 1
ATOM 723 C C . THR A 1 91 ? -1.796 8.461 3.827 1.00 74.75 91 THR A C 1
ATOM 725 O O . THR A 1 91 ? -0.713 9.032 3.914 1.00 74.75 91 THR A O 1
ATOM 728 N N . GLY A 1 92 ? -2.082 7.652 2.807 1.00 87.31 92 GLY A N 1
ATOM 729 C CA . GLY A 1 92 ? -1.143 7.223 1.771 1.00 87.31 92 GLY A CA 1
ATOM 730 C C . GLY A 1 92 ? -1.488 5.818 1.283 1.00 87.31 92 GLY A C 1
ATOM 731 O O . GLY A 1 92 ? -2.447 5.214 1.765 1.00 87.31 92 GLY A O 1
ATOM 732 N N . PHE A 1 93 ? -0.721 5.299 0.328 1.00 91.62 93 PHE A N 1
ATOM 733 C CA . PHE A 1 93 ? -0.845 3.921 -0.156 1.00 91.62 93 PHE A CA 1
ATOM 734 C C . PHE A 1 93 ? 0.494 3.410 -0.697 1.00 91.62 93 PHE A C 1
ATOM 736 O O . PHE A 1 93 ? 1.408 4.189 -0.968 1.00 91.62 93 PHE A O 1
ATOM 743 N N . THR A 1 94 ? 0.621 2.095 -0.850 1.00 93.12 94 THR A N 1
ATOM 744 C CA . THR A 1 94 ? 1.832 1.454 -1.371 1.00 93.12 94 THR A CA 1
ATOM 745 C C . THR A 1 94 ? 1.509 0.673 -2.633 1.00 93.12 94 THR A C 1
ATOM 747 O O . THR A 1 94 ? 0.505 -0.036 -2.696 1.00 93.12 94 THR A O 1
ATOM 750 N N . VAL A 1 95 ? 2.392 0.764 -3.621 1.00 94.81 95 VAL A N 1
ATOM 7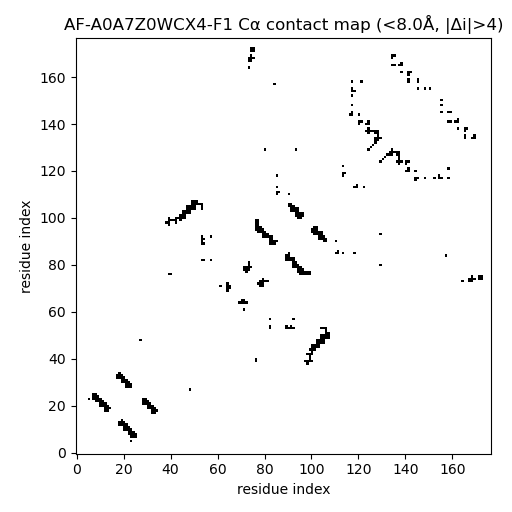51 C CA . VAL A 1 95 ? 2.409 -0.103 -4.797 1.00 94.81 95 VAL A CA 1
ATOM 752 C C . VAL A 1 95 ? 3.613 -1.023 -4.686 1.00 94.81 95 VAL A C 1
ATOM 754 O O . VAL A 1 95 ? 4.736 -0.559 -4.510 1.00 94.81 95 VAL A O 1
ATOM 757 N N . VAL A 1 96 ? 3.376 -2.322 -4.810 1.00 94.88 96 VAL A N 1
ATOM 758 C CA . VAL A 1 96 ? 4.421 -3.300 -5.090 1.00 94.88 96 VAL A CA 1
ATOM 759 C C . VAL A 1 96 ? 4.415 -3.534 -6.590 1.00 94.88 96 VAL A C 1
ATOM 761 O O . VAL A 1 96 ? 3.433 -4.041 -7.139 1.00 94.88 96 VAL A O 1
ATOM 764 N N . ASP A 1 97 ? 5.476 -3.103 -7.259 1.00 94.19 97 ASP A N 1
ATOM 765 C CA . ASP A 1 97 ? 5.584 -3.199 -8.713 1.00 94.19 97 ASP A CA 1
ATOM 766 C C . ASP A 1 97 ? 5.910 -4.640 -9.176 1.00 94.19 97 ASP A C 1
ATOM 768 O O . ASP A 1 97 ? 6.084 -5.531 -8.343 1.00 94.19 97 ASP A O 1
ATOM 772 N N . PRO A 1 98 ? 5.972 -4.927 -10.492 1.00 92.62 98 PRO A N 1
ATOM 773 C CA . PRO A 1 98 ? 6.288 -6.273 -10.981 1.00 92.62 98 PRO A CA 1
ATOM 774 C C . PRO A 1 98 ? 7.675 -6.799 -10.577 1.00 92.62 98 PRO A C 1
ATOM 776 O O . PRO A 1 98 ? 7.874 -8.010 -10.567 1.00 92.62 98 PRO A O 1
ATOM 779 N N . GLY A 1 99 ? 8.619 -5.912 -10.249 1.00 93.75 99 GLY A N 1
ATOM 780 C CA . GLY A 1 99 ? 9.931 -6.255 -9.701 1.00 93.75 99 GLY A CA 1
ATOM 781 C C . GLY A 1 99 ? 9.919 -6.423 -8.179 1.00 93.75 99 GLY A C 1
ATOM 782 O O . GLY A 1 99 ? 10.971 -6.574 -7.574 1.00 93.75 99 GLY A O 1
ATOM 783 N N . GLY A 1 100 ? 8.753 -6.382 -7.533 1.00 94.94 100 GLY A N 1
ATOM 784 C CA . GLY A 1 100 ? 8.641 -6.488 -6.082 1.00 94.94 100 GLY A CA 1
ATOM 785 C C . GLY A 1 100 ? 9.067 -5.224 -5.334 1.00 94.94 100 GLY A C 1
ATOM 786 O O . GLY A 1 100 ? 9.096 -5.244 -4.105 1.00 94.94 100 GLY A O 1
ATOM 787 N N . ASN A 1 101 ? 9.368 -4.121 -6.030 1.00 95.38 101 ASN A N 1
ATOM 788 C CA . ASN A 1 101 ? 9.799 -2.881 -5.391 1.00 95.38 101 ASN A CA 1
ATOM 789 C C . ASN A 1 101 ? 8.631 -2.241 -4.638 1.00 95.38 101 ASN A C 1
ATOM 791 O O . ASN A 1 101 ? 7.525 -2.127 -5.170 1.00 95.38 101 ASN A O 1
ATOM 795 N N . TRP A 1 102 ? 8.892 -1.753 -3.426 1.00 94.69 102 TRP A N 1
ATOM 796 C CA . TRP A 1 102 ? 7.897 -1.069 -2.601 1.00 94.69 102 TRP A CA 1
ATOM 797 C C . TRP A 1 102 ? 7.919 0.433 -2.862 1.00 94.69 102 TRP A C 1
ATOM 799 O O . TRP A 1 102 ? 8.764 1.154 -2.325 1.00 94.69 102 TRP A O 1
ATOM 809 N N . ILE A 1 103 ? 6.967 0.915 -3.650 1.00 95.25 103 ILE A N 1
ATOM 810 C CA . ILE A 1 103 ? 6.775 2.334 -3.942 1.00 95.25 103 ILE A CA 1
ATOM 811 C C . ILE A 1 103 ? 5.729 2.882 -2.968 1.00 95.25 103 ILE A C 1
ATOM 813 O O . ILE A 1 103 ? 4.553 2.533 -3.042 1.00 95.25 103 ILE A O 1
ATOM 817 N N . ARG A 1 104 ? 6.163 3.726 -2.033 1.00 92.56 104 ARG A N 1
ATOM 818 C CA . ARG A 1 104 ? 5.354 4.280 -0.941 1.00 92.56 104 ARG A CA 1
ATOM 819 C C . ARG A 1 104 ? 4.911 5.692 -1.293 1.00 92.56 104 ARG A C 1
ATOM 821 O O . ARG A 1 104 ? 5.742 6.594 -1.379 1.00 92.56 104 ARG A O 1
ATOM 828 N N . ILE A 1 105 ? 3.612 5.882 -1.479 1.00 93.44 105 ILE A N 1
ATOM 829 C CA . ILE A 1 105 ? 3.008 7.169 -1.803 1.00 93.44 105 ILE A CA 1
ATOM 830 C C . ILE A 1 105 ? 2.471 7.774 -0.510 1.00 93.44 105 ILE A C 1
ATOM 832 O O . ILE A 1 105 ? 1.569 7.225 0.124 1.00 93.44 105 ILE A O 1
ATOM 836 N N . THR A 1 106 ? 3.013 8.925 -0.132 1.00 89.88 106 THR A N 1
ATOM 837 C CA . THR A 1 106 ? 2.622 9.659 1.073 1.00 89.88 106 THR A CA 1
ATOM 838 C C . THR A 1 106 ? 2.420 11.140 0.770 1.00 89.88 106 THR A C 1
ATOM 840 O O . THR A 1 106 ? 2.701 11.615 -0.330 1.00 89.88 106 THR A O 1
ATOM 843 N N . ARG A 1 107 ? 1.933 11.885 1.757 1.00 88.00 107 ARG A N 1
ATOM 844 C CA . ARG A 1 107 ? 1.839 13.346 1.731 1.00 88.00 107 ARG A CA 1
ATOM 845 C C . ARG A 1 107 ? 2.863 13.951 2.688 1.00 88.00 107 ARG A C 1
ATOM 847 O O . ARG A 1 107 ? 3.217 13.345 3.690 1.00 88.00 107 ARG A O 1
ATOM 854 N N . ALA A 1 108 ? 3.292 15.183 2.426 1.00 83.19 108 ALA A N 1
ATOM 855 C CA . ALA A 1 108 ? 4.280 15.863 3.272 1.00 83.19 108 ALA A CA 1
ATOM 856 C C . ALA A 1 108 ? 3.749 16.246 4.670 1.00 83.19 108 ALA A C 1
AT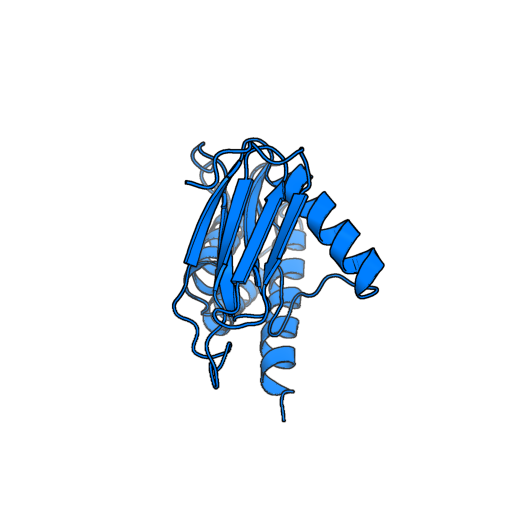OM 858 O O . ALA A 1 108 ? 4.524 16.559 5.569 1.00 83.19 108 ALA A O 1
ATOM 859 N N . THR A 1 109 ? 2.428 16.286 4.850 1.00 78.00 109 THR A N 1
ATOM 860 C CA . THR A 1 109 ? 1.801 16.756 6.090 1.00 78.00 109 THR A CA 1
ATOM 861 C C . THR A 1 109 ? 1.597 15.620 7.082 1.00 78.00 109 THR A C 1
ATOM 863 O O . THR A 1 109 ? 1.145 14.537 6.707 1.00 78.00 109 THR A O 1
ATOM 866 N N . ALA A 1 110 ? 1.865 15.905 8.361 1.00 67.81 110 ALA A N 1
ATOM 867 C CA . ALA A 1 110 ? 1.639 14.965 9.453 1.00 67.81 110 ALA A CA 1
ATOM 868 C C . ALA A 1 110 ? 0.212 14.403 9.406 1.00 67.81 110 ALA A C 1
ATOM 870 O O . ALA A 1 110 ? -0.760 15.120 9.136 1.00 67.81 110 ALA A O 1
ATOM 871 N N . GLU A 1 111 ? 0.087 13.100 9.625 1.00 67.81 111 GLU A N 1
ATOM 872 C CA . GLU A 1 111 ? -1.216 12.470 9.772 1.00 67.81 111 GLU A CA 1
ATOM 873 C C . GLU A 1 111 ? -1.895 12.978 11.051 1.00 67.81 111 GLU A C 1
ATOM 875 O O . GLU A 1 111 ? -1.226 13.166 12.067 1.00 67.81 111 GLU A O 1
ATOM 880 N N . PRO A 1 112 ? -3.212 13.244 11.025 1.00 69.12 112 PRO A N 1
ATOM 881 C CA . PRO A 1 112 ? -3.912 13.660 12.233 1.00 69.12 112 PRO A CA 1
ATOM 882 C C . PRO A 1 112 ? -3.899 12.532 13.273 1.00 69.12 112 PRO A C 1
ATOM 884 O O . PRO A 1 112 ? -4.012 11.371 12.917 1.00 69.12 112 PRO A O 1
ATOM 887 N N . GLU A 1 113 ? -3.799 12.820 14.564 1.00 72.88 113 GLU A N 1
ATOM 888 C CA . GLU A 1 113 ? -3.758 11.743 15.565 1.00 72.88 113 GLU A CA 1
ATOM 889 C C . GLU A 1 113 ? -5.035 10.882 15.563 1.00 72.88 113 GLU A C 1
ATOM 891 O O . GLU A 1 113 ? -6.140 11.368 15.284 1.00 72.88 113 GLU A O 1
ATOM 896 N N . ALA A 1 114 ? -4.877 9.587 15.852 1.00 76.12 114 ALA A N 1
ATOM 897 C CA . ALA A 1 114 ? -5.996 8.673 16.039 1.00 76.12 114 ALA A CA 1
ATOM 898 C C . ALA A 1 114 ? -6.713 9.014 17.351 1.00 76.12 114 ALA A C 1
ATOM 900 O O . ALA A 1 114 ? -6.091 9.073 18.409 1.00 76.12 114 ALA A O 1
ATOM 901 N N . ARG A 1 115 ? -8.026 9.250 17.280 1.00 79.62 115 ARG A N 1
ATOM 902 C CA . ARG A 1 115 ? -8.828 9.710 18.430 1.00 79.62 115 ARG A CA 1
ATOM 903 C C . ARG A 1 115 ? -9.711 8.624 19.042 1.00 79.62 115 ARG A C 1
ATOM 905 O O . ARG A 1 115 ? -10.239 8.824 20.130 1.00 79.62 115 ARG A O 1
ATOM 912 N N . THR A 1 116 ? -9.862 7.490 18.363 1.00 85.00 116 THR A N 1
ATOM 913 C CA . THR A 1 116 ? -10.685 6.350 18.789 1.00 85.00 116 THR A CA 1
ATOM 914 C C . THR A 1 116 ? -9.832 5.086 18.879 1.00 85.00 116 THR A C 1
ATOM 916 O O . THR A 1 116 ? -8.763 4.983 18.267 1.00 85.00 116 THR A O 1
ATOM 919 N N . THR A 1 117 ? -10.292 4.094 19.642 1.00 89.06 117 THR A N 1
ATOM 920 C CA . THR A 1 117 ? -9.592 2.807 19.757 1.00 89.06 117 THR A CA 1
ATOM 921 C C . THR A 1 117 ? -9.534 2.073 18.417 1.00 89.06 117 THR A C 1
ATOM 923 O O . THR A 1 117 ? -8.496 1.491 18.096 1.00 89.06 117 THR A O 1
ATOM 926 N N . LEU A 1 118 ? -10.597 2.132 17.608 1.00 90.12 118 LEU A N 1
ATOM 927 C CA . LEU A 1 118 ? -10.596 1.550 16.266 1.00 90.12 118 LEU A CA 1
ATOM 928 C C . LEU A 1 118 ? -9.674 2.298 15.298 1.00 90.12 118 LEU A C 1
ATOM 930 O O . LEU A 1 118 ? -8.936 1.643 14.562 1.00 90.12 118 LEU A O 1
ATOM 934 N N . ALA A 1 119 ? -9.616 3.633 15.347 1.00 86.75 119 ALA A N 1
ATOM 935 C CA . ALA A 1 119 ? -8.634 4.390 14.568 1.00 86.75 119 ALA A CA 1
ATOM 936 C C . ALA A 1 119 ? -7.191 4.014 14.953 1.00 86.75 119 ALA A C 1
ATOM 938 O O . ALA A 1 119 ? -6.345 3.814 14.081 1.00 86.75 119 ALA A O 1
ATOM 939 N N . ALA A 1 120 ? -6.911 3.841 16.249 1.00 88.62 120 ALA A N 1
ATOM 940 C CA . ALA A 1 120 ? -5.596 3.408 16.720 1.00 88.62 120 ALA A CA 1
ATOM 941 C C . ALA A 1 120 ? -5.270 1.963 16.295 1.00 88.62 120 ALA A C 1
ATOM 943 O O . ALA A 1 120 ? -4.116 1.636 16.007 1.00 88.62 120 ALA A O 1
ATOM 944 N N . ALA A 1 121 ? -6.271 1.080 16.241 1.00 92.75 121 ALA A N 1
ATOM 945 C CA . ALA A 1 121 ? -6.102 -0.279 15.737 1.00 92.75 121 ALA A CA 1
ATOM 946 C C . ALA A 1 121 ? -5.805 -0.296 14.230 1.00 92.75 121 ALA A C 1
ATOM 948 O O . ALA A 1 121 ? -4.879 -0.993 13.814 1.00 92.75 121 ALA A O 1
ATOM 949 N N . LEU A 1 122 ? -6.524 0.507 13.435 1.00 89.62 122 LEU A N 1
ATOM 950 C CA . LEU A 1 122 ? -6.254 0.703 12.006 1.00 89.62 122 LEU A CA 1
ATOM 951 C C . LEU A 1 122 ? -4.816 1.162 11.768 1.00 89.62 122 LEU A C 1
ATOM 953 O O . LEU A 1 122 ? -4.109 0.563 10.961 1.00 89.62 122 LEU A O 1
ATOM 957 N N . GLU A 1 123 ? -4.366 2.181 12.500 1.00 87.12 123 GLU A N 1
ATOM 958 C CA . GLU A 1 123 ? -3.009 2.719 12.392 1.00 87.12 123 GLU A CA 1
ATOM 959 C C . GLU A 1 123 ? -1.949 1.665 12.722 1.00 87.12 123 GLU A C 1
ATOM 961 O O . GLU A 1 123 ? -1.000 1.454 11.964 1.00 87.12 123 GLU A O 1
ATOM 966 N N . ASN A 1 124 ? -2.126 0.951 13.832 1.00 91.44 124 ASN A N 1
ATOM 967 C CA . ASN A 1 124 ? -1.190 -0.091 14.227 1.00 91.44 124 ASN A CA 1
ATOM 968 C C . ASN A 1 124 ? -1.162 -1.251 13.227 1.00 91.44 124 ASN A C 1
ATOM 970 O O . ASN A 1 124 ? -0.082 -1.754 12.918 1.00 91.44 124 ASN A O 1
ATOM 974 N N . ALA A 1 125 ? -2.312 -1.650 12.688 1.00 93.06 125 ALA A N 1
ATOM 975 C CA . ALA A 1 125 ? -2.384 -2.681 11.663 1.00 93.06 125 ALA A CA 1
ATOM 976 C C . ALA A 1 125 ? -1.750 -2.227 10.338 1.00 93.06 125 ALA A C 1
ATOM 978 O O . ALA A 1 125 ? -1.008 -2.992 9.726 1.00 93.06 125 ALA A O 1
ATOM 979 N N . ALA A 1 126 ? -1.982 -0.981 9.908 1.00 89.12 126 ALA A N 1
ATOM 980 C CA . ALA A 1 126 ? -1.363 -0.385 8.720 1.00 89.12 126 ALA A CA 1
ATOM 981 C C . ALA A 1 126 ? 0.157 -0.316 8.866 1.00 89.12 126 ALA A C 1
ATOM 983 O O . ALA A 1 126 ? 0.898 -0.739 7.981 1.00 89.12 126 ALA A O 1
ATOM 984 N N . ARG A 1 127 ? 0.645 0.113 10.031 1.00 88.12 127 ARG A N 1
ATOM 985 C CA . ARG A 1 127 ? 2.075 0.103 10.326 1.00 88.12 127 ARG A CA 1
ATOM 986 C C . ARG A 1 127 ? 2.662 -1.304 10.204 1.00 88.12 127 ARG A C 1
ATOM 988 O O . ARG A 1 127 ? 3.733 -1.446 9.626 1.00 88.12 127 ARG A O 1
ATOM 995 N N . GLN A 1 128 ? 1.999 -2.344 10.704 1.00 93.56 128 GLN A N 1
ATOM 996 C CA . GLN A 1 128 ? 2.528 -3.707 10.586 1.00 93.56 128 GLN A CA 1
ATOM 997 C C . GLN A 1 128 ? 2.470 -4.229 9.145 1.00 93.56 128 GLN A C 1
ATOM 999 O O . GLN A 1 128 ? 3.509 -4.547 8.571 1.00 93.56 128 GLN A O 1
ATOM 1004 N N . ALA A 1 129 ? 1.301 -4.235 8.511 1.00 91.38 129 ALA A N 1
ATOM 1005 C CA . ALA A 1 129 ? 1.131 -4.900 7.220 1.00 91.38 129 ALA A CA 1
ATOM 1006 C C . ALA A 1 129 ? 1.548 -4.055 6.005 1.00 91.38 129 ALA A C 1
ATOM 1008 O O . ALA A 1 129 ? 2.101 -4.597 5.047 1.00 91.38 129 ALA A O 1
ATOM 1009 N N . ASP A 1 130 ? 1.314 -2.741 6.027 1.00 86.75 130 ASP A N 1
ATOM 1010 C CA . ASP A 1 130 ? 1.597 -1.851 4.891 1.00 86.75 130 ASP A CA 1
ATOM 1011 C C . ASP A 1 130 ? 2.981 -1.198 4.995 1.00 86.75 130 ASP A C 1
ATOM 1013 O O . ASP A 1 130 ? 3.521 -0.760 3.984 1.00 86.75 130 ASP A O 1
ATOM 1017 N N . SER A 1 131 ? 3.583 -1.134 6.193 1.00 83.69 131 SER A N 1
ATOM 1018 C CA . SER A 1 131 ? 4.952 -0.622 6.357 1.00 83.69 131 SER A CA 1
ATOM 1019 C C . SER A 1 131 ? 6.008 -1.686 6.628 1.00 83.69 131 SER A C 1
ATOM 1021 O O . SER A 1 131 ? 7.088 -1.570 6.053 1.00 83.69 131 SER A O 1
ATOM 1023 N N . HIS A 1 132 ? 5.728 -2.700 7.448 1.00 86.38 132 HIS A N 1
ATOM 1024 C CA . HIS A 1 132 ? 6.691 -3.774 7.739 1.00 86.38 132 HIS A CA 1
ATOM 1025 C C . HIS A 1 132 ? 6.433 -5.050 6.924 1.00 86.38 132 HIS A C 1
ATOM 1027 O O . HIS A 1 132 ? 7.257 -5.957 6.946 1.00 86.38 132 HIS A O 1
ATOM 1033 N N . GLY A 1 133 ? 5.309 -5.130 6.202 1.00 87.12 133 GLY A N 1
ATOM 1034 C CA . GLY A 1 133 ? 4.912 -6.337 5.472 1.00 87.12 133 GLY A CA 1
ATOM 1035 C C . GLY A 1 133 ? 4.390 -7.469 6.356 1.00 87.12 133 GLY A C 1
ATOM 1036 O O . GLY A 1 133 ? 4.149 -8.562 5.852 1.00 87.12 133 GLY A O 1
ATOM 1037 N N . ASP A 1 134 ? 4.172 -7.223 7.650 1.00 93.25 134 ASP A N 1
ATOM 1038 C CA . ASP A 1 134 ? 3.627 -8.213 8.579 1.00 93.25 134 ASP A CA 1
ATOM 1039 C C . ASP A 1 134 ? 2.091 -8.217 8.530 1.00 93.25 134 ASP A C 1
ATOM 1041 O O . ASP A 1 134 ? 1.383 -7.650 9.371 1.00 93.25 134 ASP A O 1
ATOM 1045 N N . GLU A 1 135 ? 1.576 -8.841 7.473 1.00 94.69 135 GLU A N 1
ATOM 1046 C CA . GLU A 1 135 ? 0.144 -8.957 7.191 1.00 94.69 135 GLU A CA 1
ATOM 1047 C C . GLU A 1 135 ? -0.602 -9.722 8.289 1.00 94.69 135 GLU A C 1
ATOM 1049 O O . GLU A 1 135 ? -1.705 -9.331 8.675 1.00 94.69 135 GLU A O 1
ATOM 1054 N N . ARG A 1 136 ? 0.014 -10.771 8.849 1.00 96.69 136 ARG A N 1
ATOM 1055 C CA . ARG A 1 136 ? -0.600 -11.607 9.891 1.00 96.69 136 ARG A CA 1
ATOM 1056 C C . ARG A 1 136 ? -0.725 -10.855 11.212 1.00 96.69 136 ARG A C 1
ATOM 1058 O O . ARG A 1 136 ? -1.771 -10.927 11.859 1.00 96.69 136 ARG A O 1
ATOM 1065 N N . GLN A 1 137 ? 0.297 -10.097 11.604 1.00 97.94 137 GLN A N 1
ATOM 1066 C CA . GLN A 1 137 ? 0.206 -9.258 12.794 1.00 97.94 137 GLN A CA 1
ATOM 1067 C C . GLN A 1 137 ? -0.799 -8.117 12.604 1.00 97.94 137 GLN A C 1
ATOM 1069 O O . GLN A 1 137 ? -1.543 -7.806 13.537 1.00 97.94 137 GLN A O 1
ATOM 1074 N N . GLY A 1 138 ? -0.859 -7.519 11.408 1.00 96.56 138 GLY A N 1
ATOM 1075 C CA . GLY A 1 138 ? -1.893 -6.543 11.063 1.00 96.56 138 GLY A CA 1
ATOM 1076 C C . GLY A 1 138 ? -3.302 -7.116 11.227 1.00 96.56 138 GLY A C 1
ATOM 1077 O O . GLY A 1 138 ? -4.127 -6.527 11.925 1.00 96.56 138 GLY A O 1
ATOM 1078 N N . LEU A 1 139 ? -3.547 -8.309 10.676 1.00 98.00 139 LEU A N 1
ATOM 1079 C CA . LEU A 1 139 ? -4.830 -9.005 10.767 1.00 98.00 139 LEU A CA 1
ATOM 1080 C C . LEU A 1 139 ? -5.239 -9.251 12.226 1.00 98.00 139 LEU A C 1
ATOM 1082 O O . LEU A 1 139 ? -6.340 -8.879 12.634 1.00 98.00 139 LEU A O 1
ATOM 1086 N N . LYS A 1 140 ? -4.317 -9.776 13.040 1.00 98.38 140 LYS A N 1
ATOM 1087 C CA . LYS A 1 140 ? -4.548 -10.040 14.467 1.00 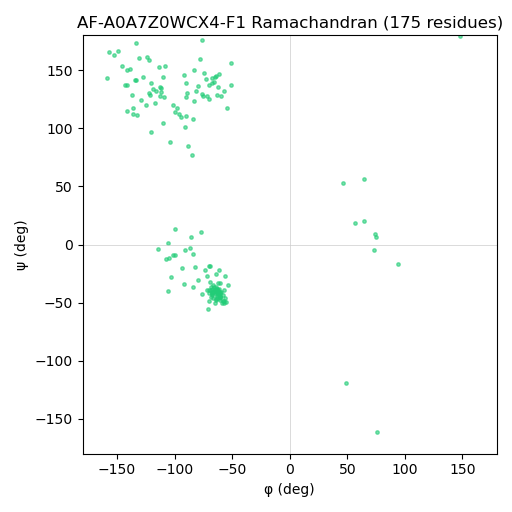98.38 140 LYS A CA 1
ATOM 1088 C C . LYS A 1 140 ? -4.964 -8.786 15.246 1.00 98.38 140 LYS A C 1
ATOM 1090 O O . LYS A 1 140 ? -5.816 -8.863 16.132 1.00 98.38 140 LYS A O 1
ATOM 1095 N N . ILE A 1 141 ? -4.361 -7.633 14.944 1.00 98.00 141 ILE A N 1
ATOM 1096 C CA . ILE A 1 141 ? -4.711 -6.354 15.583 1.00 98.00 141 ILE A CA 1
ATOM 1097 C C . IL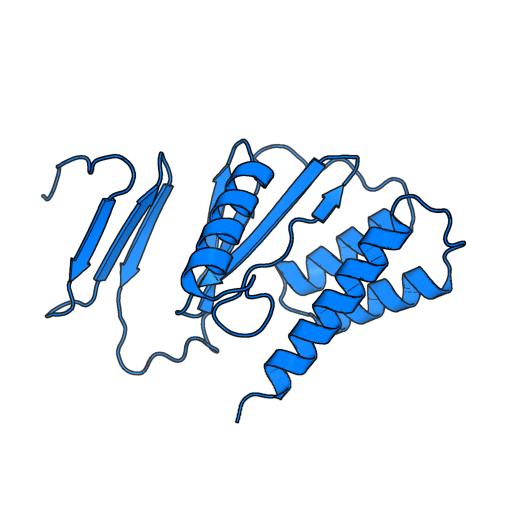E A 1 141 ? -6.162 -5.976 15.262 1.00 98.00 141 ILE A C 1
ATOM 1099 O O . ILE A 1 141 ? -6.910 -5.620 16.177 1.00 98.00 141 ILE A O 1
ATOM 1103 N N . LEU A 1 142 ? -6.566 -6.083 13.992 1.00 96.69 142 LEU A N 1
ATOM 1104 C CA . LEU A 1 142 ? -7.912 -5.721 13.540 1.00 96.69 142 LEU A CA 1
ATOM 1105 C C . LEU A 1 142 ? -8.978 -6.651 14.128 1.00 96.69 142 LEU A C 1
ATOM 1107 O O . LEU A 1 142 ? -9.974 -6.171 14.661 1.00 96.69 142 LEU A O 1
ATOM 1111 N N . GLU A 1 143 ? -8.759 -7.966 14.105 1.00 97.81 143 GLU A N 1
ATOM 1112 C CA . GLU A 1 143 ? -9.703 -8.943 14.671 1.00 97.81 143 GLU A CA 1
ATOM 1113 C C . GLU A 1 143 ? -9.893 -8.752 16.180 1.00 97.81 143 GLU A C 1
ATOM 1115 O O . GLU A 1 143 ? -11.017 -8.767 16.695 1.00 97.81 143 GLU A O 1
ATOM 1120 N N . GLY A 1 144 ? -8.796 -8.486 16.896 1.00 97.62 144 GLY A N 1
ATOM 1121 C CA . GLY A 1 144 ? -8.854 -8.160 18.315 1.00 97.62 144 GLY A CA 1
ATOM 1122 C C . GLY A 1 144 ? -9.641 -6.877 18.585 1.00 97.62 144 GLY A C 1
ATOM 1123 O O . GLY A 1 144 ? -10.382 -6.813 19.564 1.00 97.62 144 GLY A O 1
ATOM 1124 N N . ALA A 1 145 ? -9.491 -5.857 17.738 1.00 95.50 145 ALA A N 1
ATOM 1125 C CA . ALA A 1 145 ? -10.223 -4.601 17.865 1.00 95.50 145 ALA A CA 1
ATOM 1126 C C . ALA A 1 145 ? -11.724 -4.773 17.580 1.00 95.50 145 ALA A C 1
ATOM 1128 O O . ALA A 1 145 ? -12.540 -4.333 18.386 1.00 95.50 145 ALA A O 1
ATOM 1129 N N . LEU A 1 146 ? -12.084 -5.499 16.516 1.00 95.88 146 LEU A N 1
ATOM 1130 C CA . LEU A 1 146 ? -13.478 -5.791 16.152 1.00 95.88 146 LEU A CA 1
ATOM 1131 C C . LEU A 1 146 ? -14.231 -6.561 17.239 1.00 95.88 146 LEU A C 1
ATOM 1133 O O . LEU A 1 146 ? -15.418 -6.332 17.431 1.00 95.88 146 LEU A O 1
ATOM 1137 N N . THR A 1 147 ? -13.543 -7.431 17.983 1.00 96.00 147 THR A N 1
ATOM 1138 C CA . THR A 1 147 ? -14.146 -8.184 19.098 1.00 96.00 147 THR A CA 1
ATOM 1139 C C . THR A 1 147 ? -14.619 -7.271 20.240 1.00 96.00 147 THR A C 1
ATOM 1141 O O . THR A 1 147 ? -15.506 -7.647 21.000 1.00 96.00 147 THR A O 1
ATOM 1144 N N . ARG A 1 148 ? -14.022 -6.081 20.388 1.00 92.19 148 ARG A N 1
ATOM 1145 C CA . ARG A 1 148 ? -14.325 -5.129 21.472 1.00 92.19 148 ARG A CA 1
ATOM 1146 C C . ARG A 1 148 ? -15.233 -3.972 21.046 1.00 92.19 148 ARG A C 1
ATOM 1148 O O . ARG A 1 148 ? -15.634 -3.200 21.909 1.00 92.19 148 ARG A O 1
ATOM 1155 N N . ALA A 1 149 ? -15.507 -3.835 19.753 1.00 92.00 149 ALA A N 1
ATOM 1156 C CA . ALA A 1 149 ? -16.240 -2.708 19.188 1.00 92.00 149 ALA A CA 1
ATOM 1157 C C . ALA A 1 149 ? -17.762 -2.885 19.292 1.00 92.00 149 ALA A C 1
ATOM 1159 O O . ALA A 1 149 ? -18.268 -4.006 19.224 1.00 92.00 149 ALA A O 1
ATOM 1160 N N . SER A 1 150 ? -18.497 -1.775 19.397 1.00 84.75 150 SER A N 1
ATOM 1161 C CA . SER A 1 150 ? -19.971 -1.763 19.447 1.00 84.75 150 SER A CA 1
ATOM 1162 C C . SER A 1 150 ? -20.638 -1.846 18.068 1.00 84.75 150 SER A C 1
ATOM 1164 O O . SER A 1 150 ? -21.801 -2.236 17.976 1.00 84.75 150 SER A O 1
ATOM 1166 N N . GLY A 1 151 ? -19.908 -1.535 16.991 1.00 85.50 151 GLY A N 1
ATOM 1167 C CA . GLY A 1 151 ? -20.382 -1.640 15.602 1.00 85.50 151 GLY A CA 1
ATOM 1168 C C . GLY A 1 151 ? -20.970 -0.359 15.003 1.00 85.50 151 GLY A C 1
ATOM 1169 O O . GLY A 1 151 ? -21.061 -0.254 13.783 1.00 85.50 151 GLY A O 1
ATOM 1170 N N . ASP A 1 152 ? -21.328 0.618 15.834 1.00 87.69 152 ASP A N 1
ATOM 1171 C CA . ASP A 1 152 ? -21.796 1.957 15.447 1.00 87.69 152 ASP A CA 1
ATOM 1172 C C . ASP A 1 152 ? -20.660 2.992 15.338 1.00 87.69 152 ASP A C 1
ATOM 1174 O O . ASP A 1 152 ? -20.880 4.127 14.915 1.00 87.69 152 ASP A O 1
ATOM 1178 N N . GLU A 1 153 ? -19.435 2.594 15.687 1.00 87.44 153 GLU A N 1
ATOM 1179 C CA . GLU A 1 153 ? -18.237 3.418 15.562 1.00 87.44 153 GLU A CA 1
ATOM 1180 C C . GLU A 1 153 ? -17.959 3.781 14.088 1.00 87.44 153 GLU A C 1
ATOM 1182 O O . GLU A 1 153 ? -17.993 2.897 13.223 1.00 87.44 153 GLU A O 1
ATOM 1187 N N . PRO A 1 154 ? -17.610 5.045 13.775 1.00 84.38 154 PRO A N 1
ATOM 1188 C CA . PRO A 1 154 ? -17.355 5.493 12.402 1.00 84.38 154 PRO A CA 1
ATOM 1189 C C . PRO A 1 154 ? -16.312 4.655 11.648 1.00 84.38 154 PRO A C 1
ATOM 1191 O O . PRO A 1 154 ? -16.423 4.443 10.441 1.00 84.38 154 PRO A O 1
ATOM 1194 N N . GLU A 1 155 ? -15.295 4.155 12.350 1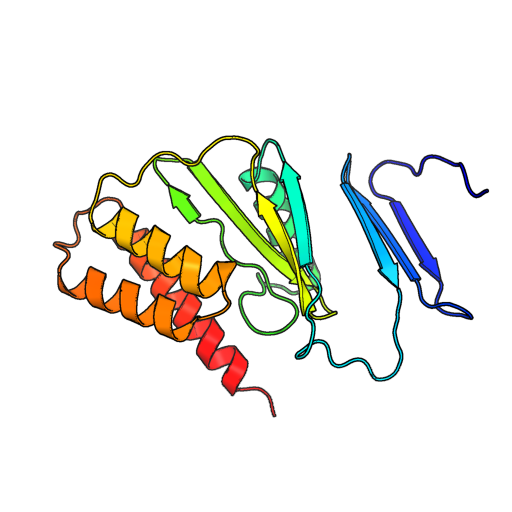.00 87.44 155 GLU A N 1
ATOM 1195 C CA . GLU A 1 155 ? -14.199 3.380 11.772 1.00 87.44 155 GLU A CA 1
ATOM 1196 C C . GLU A 1 155 ? -14.516 1.887 11.610 1.00 87.44 155 GLU A C 1
ATOM 1198 O O . GLU A 1 155 ? -13.731 1.169 10.988 1.00 87.44 155 GLU A O 1
ATOM 1203 N N . TYR A 1 156 ? -15.646 1.396 12.131 1.00 90.38 156 TYR A N 1
ATOM 1204 C CA . TYR A 1 156 ? -15.960 -0.036 12.159 1.00 90.38 156 TYR A CA 1
ATOM 1205 C C . TYR A 1 156 ? -15.936 -0.671 10.765 1.00 90.38 156 TYR A C 1
ATOM 1207 O O . TYR A 1 156 ? -15.315 -1.717 10.553 1.00 90.38 156 TYR A O 1
ATOM 1215 N N . GLN A 1 157 ? -16.556 -0.008 9.788 1.00 90.38 157 GLN A N 1
ATOM 1216 C CA . GLN A 1 157 ? -16.592 -0.499 8.414 1.00 90.38 157 GLN A CA 1
ATOM 1217 C C . GLN A 1 157 ? -15.197 -0.500 7.768 1.00 90.38 157 GLN A C 1
ATOM 1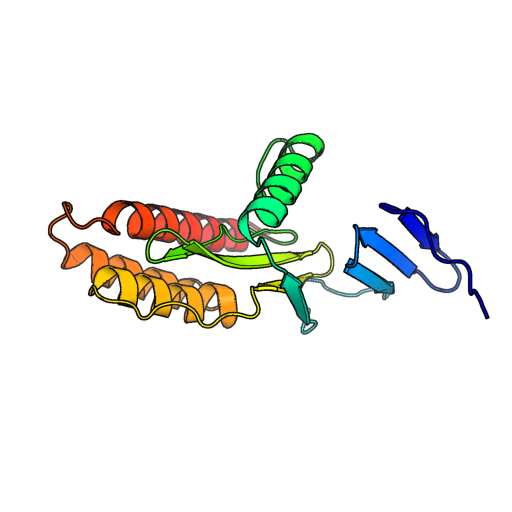219 O O . GLN A 1 157 ? -14.814 -1.486 7.142 1.00 90.38 157 GLN A O 1
ATOM 1224 N N . ALA A 1 158 ? -14.393 0.542 7.997 1.00 88.75 158 ALA A N 1
ATOM 1225 C CA . ALA A 1 158 ? -13.024 0.618 7.485 1.00 88.75 158 ALA A CA 1
ATOM 1226 C C . ALA A 1 158 ? -12.112 -0.466 8.094 1.00 88.75 158 ALA A C 1
ATOM 1228 O O . ALA A 1 158 ? -11.293 -1.062 7.390 1.00 88.75 158 ALA A O 1
ATOM 1229 N N . VAL A 1 159 ? -12.273 -0.768 9.389 1.00 92.25 159 VAL A N 1
ATOM 1230 C CA . VAL A 1 159 ? -11.570 -1.873 10.068 1.00 92.25 159 VAL A CA 1
ATOM 1231 C C . VAL A 1 159 ? -11.926 -3.207 9.421 1.00 92.25 159 VAL A C 1
ATOM 1233 O O . VAL A 1 159 ? -11.033 -4.008 9.146 1.00 92.25 159 VAL A O 1
ATOM 1236 N N . ARG A 1 160 ? -13.213 -3.445 9.145 1.00 94.38 160 ARG A N 1
ATOM 1237 C CA . ARG A 1 160 ? -13.677 -4.674 8.490 1.00 94.38 160 ARG A CA 1
ATOM 1238 C C . ARG A 1 160 ? -13.137 -4.828 7.075 1.00 94.38 160 ARG A C 1
ATOM 1240 O O . ARG A 1 160 ? -12.622 -5.891 6.745 1.00 94.38 160 ARG A O 1
ATOM 1247 N N . GLU A 1 161 ? -13.215 -3.779 6.268 1.00 92.38 161 GLU A N 1
ATOM 1248 C CA . GLU A 1 161 ? -12.700 -3.792 4.896 1.00 92.38 161 GLU A CA 1
ATOM 1249 C C . GLU A 1 161 ? -11.198 -4.061 4.864 1.00 92.38 161 GLU A C 1
ATOM 1251 O O . GLU A 1 161 ? -10.721 -4.845 4.043 1.00 92.38 161 GLU A O 1
ATOM 1256 N N . TYR A 1 162 ? -10.448 -3.465 5.794 1.00 93.00 162 TYR A N 1
ATOM 1257 C CA . TYR A 1 162 ? -9.019 -3.718 5.877 1.00 93.00 162 TYR A CA 1
ATOM 1258 C C . TYR A 1 162 ? -8.710 -5.140 6.364 1.00 93.00 162 TYR A C 1
ATOM 1260 O O . TYR A 1 162 ? -7.818 -5.800 5.833 1.00 93.00 162 TYR A O 1
ATOM 1268 N N . ARG A 1 163 ? -9.483 -5.657 7.324 1.00 95.81 163 ARG A N 1
ATOM 1269 C CA . ARG A 1 163 ? -9.385 -7.050 7.778 1.00 95.81 163 ARG A CA 1
ATOM 1270 C C . ARG A 1 163 ? -9.586 -8.006 6.604 1.00 95.81 163 ARG A C 1
ATOM 1272 O O . ARG A 1 163 ? -8.756 -8.887 6.395 1.00 95.81 163 ARG A O 1
ATOM 1279 N N . ASP A 1 164 ? -10.649 -7.808 5.828 1.00 95.19 164 ASP A N 1
ATOM 1280 C CA . ASP A 1 164 ? -10.988 -8.649 4.676 1.00 95.19 164 ASP A CA 1
ATOM 1281 C C . ASP A 1 164 ? -9.900 -8.562 3.582 1.00 95.19 164 ASP A C 1
ATOM 1283 O O . ASP A 1 164 ? -9.499 -9.580 3.020 1.00 95.19 164 ASP A O 1
ATOM 1287 N N . GLU A 1 165 ? -9.334 -7.372 3.346 1.00 93.88 165 GLU A N 1
ATOM 1288 C CA . GLU A 1 165 ? -8.181 -7.188 2.453 1.00 93.88 165 GLU A CA 1
ATOM 1289 C C . GLU A 1 165 ? -6.941 -7.971 2.909 1.00 93.88 165 GLU A C 1
ATOM 1291 O O . GLU A 1 165 ? -6.274 -8.592 2.080 1.00 93.88 165 GLU A O 1
ATOM 1296 N N . LEU A 1 166 ? -6.611 -7.956 4.207 1.00 95.12 166 LEU A N 1
ATOM 1297 C CA . LEU A 1 166 ? -5.462 -8.706 4.728 1.00 95.12 166 LEU A CA 1
ATOM 1298 C C . LEU A 1 166 ? -5.666 -10.217 4.603 1.00 95.12 166 LEU A C 1
ATOM 1300 O O . LEU A 1 166 ? -4.721 -10.929 4.268 1.00 95.12 166 LEU A O 1
ATOM 1304 N N . VAL A 1 167 ? -6.893 -10.707 4.797 1.00 96.12 167 VAL A N 1
ATOM 1305 C CA . VAL A 1 167 ? -7.230 -12.115 4.540 1.00 96.12 167 VAL A CA 1
ATOM 1306 C C . VAL A 1 167 ? -6.987 -12.470 3.069 1.00 96.12 167 VAL A C 1
ATOM 1308 O O . VAL A 1 167 ? -6.350 -13.485 2.782 1.00 96.12 167 VAL A O 1
ATOM 1311 N N . GLU A 1 168 ? -7.422 -11.629 2.126 1.00 93.81 168 GLU A N 1
ATOM 1312 C CA . GLU A 1 168 ? -7.184 -11.852 0.691 1.00 93.81 168 GLU A CA 1
ATOM 1313 C C . GLU A 1 168 ? -5.687 -11.809 0.328 1.00 93.81 168 GLU A C 1
ATOM 1315 O O . GLU A 1 168 ? -5.217 -12.593 -0.497 1.00 93.81 168 GLU A O 1
ATOM 1320 N N . ARG A 1 169 ? -4.905 -10.933 0.966 1.00 91.88 169 ARG A N 1
ATOM 1321 C CA . ARG A 1 169 ? -3.446 -10.854 0.771 1.00 91.88 169 ARG A CA 1
ATOM 1322 C C . ARG A 1 169 ? -2.716 -12.109 1.230 1.00 91.88 169 ARG A C 1
ATOM 1324 O O . ARG A 1 169 ? -1.906 -12.653 0.474 1.00 91.88 169 ARG A O 1
ATOM 1331 N N . ILE A 1 170 ? -3.048 -12.590 2.425 1.00 93.25 170 ILE A N 1
ATOM 1332 C CA . ILE A 1 170 ? -2.443 -13.788 3.013 1.00 93.25 170 ILE A CA 1
ATOM 1333 C C . ILE A 1 170 ? -2.795 -15.014 2.167 1.00 93.25 170 ILE A C 1
ATOM 1335 O O . ILE A 1 170 ? -1.902 -15.738 1.730 1.00 93.25 170 ILE A O 1
ATOM 1339 N N . THR A 1 171 ? -4.081 -15.201 1.863 1.00 90.81 171 THR A N 1
ATOM 1340 C CA . THR A 1 171 ? -4.551 -16.342 1.058 1.00 90.81 171 THR A CA 1
ATOM 1341 C C . THR A 1 171 ? -3.998 -16.308 -0.366 1.00 90.81 171 THR A C 1
ATOM 1343 O O . THR A 1 171 ? -3.519 -17.327 -0.858 1.00 90.81 171 THR A O 1
ATOM 1346 N N . GLY A 1 172 ? -3.971 -15.133 -1.006 1.00 82.69 172 GLY A N 1
ATOM 1347 C CA . GLY A 1 172 ? -3.409 -14.952 -2.345 1.00 82.69 172 GLY A CA 1
ATOM 1348 C C . GLY A 1 172 ? -1.911 -15.260 -2.428 1.00 82.69 172 GLY A C 1
ATOM 1349 O O . GLY A 1 172 ? -1.449 -15.777 -3.445 1.00 82.69 172 GLY A O 1
ATOM 1350 N N . THR A 1 173 ? -1.161 -14.993 -1.355 1.00 68.88 173 THR A N 1
ATOM 1351 C CA . THR A 1 173 ? 0.269 -15.331 -1.256 1.00 68.88 173 THR A CA 1
ATOM 1352 C C . THR A 1 173 ? 0.489 -16.838 -1.100 1.00 68.88 173 THR A C 1
ATOM 1354 O O . THR A 1 173 ? 1.408 -17.384 -1.706 1.00 68.88 173 THR A O 1
ATOM 1357 N N . GLU A 1 174 ? -0.362 -17.523 -0.332 1.00 63.62 174 GLU A N 1
ATOM 1358 C CA . GLU A 1 174 ? -0.276 -18.973 -0.097 1.00 63.62 174 GLU A CA 1
ATOM 1359 C C . GLU A 1 174 ? -0.679 -19.807 -1.324 1.00 63.62 174 GLU A C 1
ATOM 1361 O O . GLU A 1 174 ? -0.171 -20.907 -1.516 1.00 63.62 174 GLU A O 1
ATOM 1366 N N . SER A 1 175 ? -1.542 -19.282 -2.197 1.00 56.88 175 SER A N 1
ATOM 1367 C CA . SER A 1 175 ? -1.987 -19.967 -3.421 1.00 56.88 175 SER A CA 1
ATOM 1368 C C . SER A 1 175 ? -0.981 -19.967 -4.590 1.00 56.88 175 SER A C 1
ATOM 1370 O O . SER A 1 175 ? -1.347 -20.338 -5.707 1.00 56.88 175 SER A O 1
ATOM 1372 N N . ARG A 1 176 ? 0.279 -19.560 -4.373 1.00 51.38 176 ARG A N 1
ATOM 1373 C CA . ARG A 1 176 ? 1.326 -19.604 -5.408 1.00 51.38 176 ARG A CA 1
ATOM 1374 C C . ARG A 1 176 ? 1.939 -21.020 -5.478 1.00 51.38 176 ARG A C 1
ATOM 1376 O O . ARG A 1 176 ? 2.404 -21.484 -4.439 1.00 51.38 176 ARG A O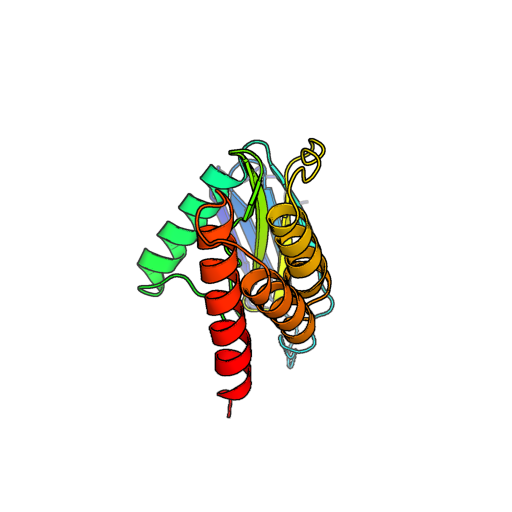 1
ATOM 1383 N N . PRO A 1 177 ? 1.931 -21.702 -6.642 1.00 39.81 177 PRO A N 1
ATOM 1384 C CA . PRO A 1 177 ? 2.630 -22.978 -6.813 1.00 39.81 177 PRO A CA 1
ATOM 1385 C C . PRO A 1 177 ? 4.151 -22.835 -6.671 1.00 39.81 177 PRO A C 1
ATOM 1387 O O . PRO A 1 177 ? 4.669 -21.708 -6.873 1.00 39.81 177 PRO A O 1
#

Foldseek 3Di:
DPDDPDPAFDKDADCPPWGKIWTHHDPDIDIDTDDPPQDLVPDPAEAEDADPAQPVVVVVVQVVCCVVVVGAALADPFHKPDFAADPNGTAWIWTLHNSRYTYTYGHPDDGDDQDDLLSVLQVVLCCQCVVVVNLVVSLVSLVVSLVPDPCPDPCNVVSVVSNVSSVCHVVRVVPDD

Nearest PDB structures (foldseek):
  1ecs-assembly1_B  TM=7.754E-01  e=5.254E-06  Klebsiella pneumoniae
  6on1-assembly3_F  TM=5.438E-01  e=1.114E-01  Streptomyces sclerotialus
  6on3-assembly3_E  TM=5.030E-01  e=8.235E-02  Streptomyces sclerotialus
  6on3-assembly2_D  TM=4.999E-01  e=1.183E-01  Streptomyces sclerotialus
  7b0h-assembly1_E  TM=4.626E-01  e=1.918E-01  Thermococcus gorgonarius

Solvent-accessible surface area (backbone atoms only — not comparable to full-atom values): 10200 Å² total; per-residue (Å²): 136,92,85,68,88,70,64,76,66,37,75,51,76,40,77,67,96,63,29,32,40,34,44,35,49,79,92,47,75,49,77,49,72,64,62,86,95,66,60,33,93,73,45,85,49,71,47,80,45,74,39,93,55,48,60,66,53,47,52,54,51,42,51,53,34,29,75,77,66,74,39,74,44,62,37,60,74,41,20,39,54,78,60,47,78,52,97,93,37,65,64,26,38,38,36,31,38,77,63,30,32,40,38,39,39,31,49,89,63,82,77,78,82,66,87,45,72,58,46,44,29,48,50,55,17,43,50,30,29,76,70,69,63,37,42,67,64,14,35,54,41,35,56,58,45,58,73,74,54,90,71,82,53,88,48,44,63,59,45,50,54,50,37,55,50,37,52,49,28,55,52,48,52,67,71,59,130

Secondary structure (DSSP, 8-state):
----PPPTT-EEEE-SSS-EEEEEETTEEEEEE--TT--GGG---EEEEE-S-HHHHHHHHHHHHHHHHSS---SSSSEEPPPPEETTEE-EEEEE-TT--EEEEE-SSPPPPP-SHHHHHHHHHHIIIIIS--HHHHHHHHHHHHTT--S-STTHHHHHHHHHHHHHHHHHHHT--

Sequence (177 aa):
MLSSSLPDDTWIWQTRPNPYVAVRREGINLHFFGMDDYDPAQSYSTCVIVVVDTGGLFEAFAAGMRSVRGKLLISGIPRMTRPRLRNDRYTGFTVVDPGGNWIRITRATAEPEARTTLAAALENAARQADSHGDERQGLKILEGALTRASGDEPEYQAVREYRDELVERITGTESRP

InterPro domains:
  IPR029068 Glyoxalase/Bleomycin resistance protein/Dihydroxybiphenyl dioxygenase [G3DSA:3.10.180.10] (10-111)
  IPR029068 Glyoxalase/Bleomycin resistance protein/Dihydroxybiphenyl dioxygenase [SSF54593] (17-106)